Protein AF-Q1GG06-F1 (afdb_monomer_lite)

Secondary structure (DSSP, 8-state):
-PPPPS------------------HHHHHHHHHHHHHHHHHHHHHTS-HHHHHHHHHHHHHHTT-EEEEEEEEE--B-TTSPBPPPEEEEEEEEEES-HHHHHHHHHHHHHTTPBPPHHHHHHHHHHHHHHSBSPPPPTHHHHHHHHHHHHHHTTSBHHHHHIIIIIS--SBPPPHHHHHHHHHHHHHHHHHHHHHHHSPPPPPPP-EEPPPHHHHHHHHHHHHHH-TTS-HHHHHHHHHHHT-SS-EES---

pLDDT: mean 83.14, std 19.16, range [27.09, 98.31]

Sequence (253 aa):
MTFMPIGQTGQTLAEESLDAVGGKRGATAVATSRQNSSEIAEWLAKHTPADMDKAAVSRARSHGVNLEVKFEGRYPTGPNGEYLPSYEVAVGCRIHGTTAQREAAIEDLKKFQTPAPIPQIERWLAELSVLTAGRGTDGIAAELQLTAYSSRLAQYPADVVRHALLQHSWKWFPSWAELERLCEAKASPRRHMIAALSQPAPDPEPKRRPPTNEERARIQAMVDEMFPRQSRKDREAAVDIALRGDCMMGDPS

Structure (mmCIF, N/CA/C/O backbone):
data_AF-Q1GG06-F1
#
_entry.id   AF-Q1GG06-F1
#
loop_
_atom_site.group_PDB
_atom_site.id
_atom_site.type_symbol
_atom_site.label_atom_id
_atom_site.label_alt_id
_atom_site.label_comp_id
_atom_site.label_asym_id
_atom_site.label_entity_id
_atom_site.label_seq_id
_atom_site.pdbx_PDB_ins_code
_atom_site.Cartn_x
_atom_site.Cartn_y
_atom_site.Cartn_z
_atom_site.occupancy
_atom_site.B_iso_or_equiv
_atom_site.auth_seq_id
_atom_site.auth_comp_id
_atom_site.auth_asym_id
_atom_site.auth_atom_id
_atom_site.pdbx_PDB_model_num
ATOM 1 N N . MET A 1 1 ? 18.283 12.391 17.303 1.00 36.78 1 MET A N 1
ATOM 2 C CA . MET A 1 1 ? 17.822 12.375 15.898 1.00 36.78 1 MET A CA 1
ATOM 3 C C . MET A 1 1 ? 16.584 13.243 15.821 1.00 36.78 1 MET A C 1
ATOM 5 O O . MET A 1 1 ? 15.556 12.876 16.372 1.00 36.78 1 MET A O 1
ATOM 9 N N . THR A 1 2 ? 16.737 14.442 15.270 1.00 27.09 2 THR A N 1
ATOM 10 C CA . THR A 1 2 ? 15.746 15.521 15.327 1.00 27.09 2 THR A CA 1
ATOM 11 C C . THR A 1 2 ? 14.835 15.427 14.107 1.00 27.09 2 THR A C 1
ATOM 13 O O . THR A 1 2 ? 15.309 15.481 12.976 1.00 27.09 2 THR A O 1
ATOM 16 N N . PHE A 1 3 ? 13.541 15.230 14.345 1.00 30.72 3 PHE A N 1
ATOM 17 C CA . PHE A 1 3 ? 12.497 15.209 13.322 1.00 30.72 3 PHE A CA 1
ATOM 18 C C . PHE A 1 3 ? 12.331 16.631 12.762 1.00 30.72 3 PHE A C 1
ATOM 20 O O . PHE A 1 3 ? 12.035 17.547 13.528 1.00 30.72 3 PHE A O 1
ATOM 27 N N . MET A 1 4 ? 12.531 16.838 11.457 1.00 32.44 4 MET A N 1
ATOM 28 C CA . MET A 1 4 ? 12.153 18.101 10.816 1.00 32.44 4 MET A CA 1
ATOM 29 C C . MET A 1 4 ? 10.663 18.070 10.439 1.00 32.44 4 MET A C 1
ATOM 31 O O . MET A 1 4 ? 10.222 17.103 9.810 1.00 32.44 4 MET A O 1
ATOM 35 N N . PRO A 1 5 ? 9.875 19.095 10.805 1.00 36.06 5 PRO A N 1
ATOM 36 C CA . PRO A 1 5 ? 8.488 19.209 10.382 1.00 36.06 5 PRO A CA 1
ATOM 37 C C . PRO A 1 5 ? 8.412 19.607 8.903 1.00 36.06 5 PRO A C 1
ATOM 39 O O . PRO A 1 5 ? 9.014 20.586 8.467 1.00 36.06 5 PRO A O 1
ATOM 42 N N . ILE A 1 6 ? 7.637 18.848 8.129 1.00 42.47 6 ILE A N 1
ATOM 43 C CA . ILE A 1 6 ? 7.253 19.214 6.766 1.00 42.47 6 ILE A CA 1
ATOM 44 C C . ILE A 1 6 ? 6.203 20.326 6.875 1.00 42.47 6 ILE A C 1
ATOM 46 O O . ILE A 1 6 ? 5.070 20.061 7.271 1.00 42.47 6 ILE A O 1
ATOM 50 N N . GLY A 1 7 ? 6.591 21.555 6.521 1.00 39.06 7 GLY A N 1
ATOM 51 C CA . GLY A 1 7 ? 5.663 22.649 6.217 1.00 39.06 7 GLY A CA 1
ATOM 52 C C . GLY A 1 7 ? 5.521 23.735 7.284 1.00 39.06 7 GLY A C 1
ATOM 53 O O . GLY A 1 7 ? 4.447 23.897 7.850 1.00 39.06 7 GLY A O 1
ATOM 54 N N . GLN A 1 8 ? 6.563 24.542 7.492 1.00 35.97 8 GLN A N 1
ATOM 55 C CA . GLN A 1 8 ? 6.404 25.931 7.938 1.00 35.97 8 GLN A CA 1
ATOM 56 C C . GLN A 1 8 ? 7.467 26.814 7.277 1.00 35.97 8 GLN A C 1
ATOM 58 O O . GLN A 1 8 ? 8.544 27.042 7.817 1.00 35.97 8 GLN A O 1
ATOM 63 N N . THR A 1 9 ? 7.142 27.339 6.102 1.00 37.34 9 THR A N 1
ATOM 64 C CA . THR A 1 9 ? 7.800 28.519 5.534 1.00 37.34 9 THR A CA 1
ATOM 65 C C . THR A 1 9 ? 6.749 29.277 4.742 1.00 37.34 9 THR A C 1
ATOM 67 O O . THR A 1 9 ? 6.266 28.790 3.724 1.00 37.34 9 THR A O 1
ATOM 70 N N . GLY A 1 10 ? 6.359 30.450 5.246 1.00 32.56 10 GLY A N 1
ATOM 71 C CA . GLY A 1 10 ? 5.465 31.361 4.530 1.00 32.56 10 GLY A CA 1
ATOM 72 C C . GLY A 1 10 ? 4.419 32.080 5.381 1.00 32.56 10 GLY A C 1
ATOM 73 O O . GLY A 1 10 ? 3.269 32.157 4.971 1.00 32.56 10 GLY A O 1
ATOM 74 N N . GLN A 1 11 ? 4.784 32.627 6.541 1.00 36.38 11 GLN A N 1
ATOM 75 C CA . GLN A 1 11 ? 4.027 33.732 7.136 1.00 36.38 11 GLN A CA 1
ATOM 76 C C . GLN A 1 11 ? 4.988 34.865 7.466 1.00 36.38 11 GLN A C 1
ATOM 78 O O . GLN A 1 11 ? 5.620 34.851 8.516 1.00 36.38 11 GLN A O 1
ATOM 83 N N . THR A 1 12 ? 5.105 35.842 6.564 1.00 31.42 12 THR A N 1
ATOM 84 C CA . THR A 1 12 ? 5.071 37.269 6.921 1.00 31.42 12 THR A CA 1
ATOM 85 C C . THR A 1 12 ? 4.919 38.143 5.667 1.00 31.42 12 THR A C 1
ATOM 87 O O . THR A 1 12 ? 5.674 38.001 4.712 1.00 31.42 12 THR A O 1
ATOM 90 N N . LEU A 1 13 ? 3.958 39.071 5.764 1.00 32.34 13 LEU A N 1
ATOM 91 C CA . LEU A 1 13 ? 3.857 40.380 5.099 1.00 32.34 13 LEU A CA 1
ATOM 92 C C . LEU A 1 13 ? 3.361 40.447 3.643 1.00 32.34 13 LEU A C 1
ATOM 94 O O . LEU A 1 13 ? 4.139 40.410 2.697 1.00 32.34 13 LEU A O 1
ATOM 98 N N . ALA A 1 14 ? 2.058 40.707 3.502 1.00 31.20 14 ALA A N 1
ATOM 99 C CA . ALA A 1 14 ? 1.539 41.731 2.591 1.00 31.20 14 ALA A CA 1
ATOM 100 C C . ALA A 1 14 ? 0.128 42.137 3.053 1.00 31.20 14 ALA A C 1
ATOM 102 O O . ALA A 1 14 ? -0.861 41.480 2.726 1.00 31.20 14 ALA A O 1
ATOM 103 N N . GLU A 1 15 ? 0.059 43.191 3.868 1.00 33.75 15 GLU A N 1
ATOM 104 C CA . GLU A 1 15 ? -1.139 44.025 3.967 1.00 33.75 15 GLU A CA 1
ATOM 105 C C . GLU A 1 15 ? -1.353 44.767 2.638 1.00 33.75 15 GLU A C 1
ATOM 107 O O . GLU A 1 15 ? -0.399 45.193 1.991 1.00 33.75 15 GLU A O 1
ATOM 112 N N . GLU A 1 16 ? -2.632 44.874 2.277 1.00 33.97 16 GLU A N 1
ATOM 113 C CA . GLU A 1 16 ? -3.272 45.886 1.429 1.00 33.97 16 GLU A CA 1
ATOM 114 C C . GLU A 1 16 ? -2.664 46.237 0.058 1.00 33.97 16 GLU A C 1
ATOM 116 O O . GLU A 1 16 ? -1.758 47.052 -0.079 1.00 33.97 16 GLU A O 1
ATOM 121 N N . SER A 1 17 ? -3.330 45.757 -0.999 1.00 27.91 17 SER A N 1
ATOM 122 C CA . SER A 1 17 ? -3.788 46.635 -2.085 1.00 27.91 17 SER A CA 1
ATOM 123 C C . SER A 1 17 ? -4.885 45.938 -2.898 1.00 27.91 17 SER A C 1
ATOM 125 O O . SER A 1 17 ? -4.659 44.914 -3.550 1.00 27.91 17 SER A O 1
ATOM 127 N N . LEU A 1 18 ? -6.100 46.477 -2.801 1.00 41.62 18 LEU A N 1
ATOM 128 C CA . LEU A 1 18 ? -7.213 46.209 -3.704 1.00 41.62 18 LEU A CA 1
ATOM 129 C C . LEU A 1 18 ? -6.914 46.907 -5.037 1.00 41.62 18 LEU A C 1
ATOM 131 O O . LEU A 1 18 ? -6.784 48.124 -5.058 1.00 41.62 18 LEU A O 1
ATOM 135 N N . ASP A 1 19 ? -6.778 46.149 -6.126 1.00 31.59 19 ASP A N 1
ATOM 136 C CA . ASP A 1 19 ? -7.651 46.262 -7.304 1.00 31.59 19 ASP A CA 1
ATOM 137 C C . ASP A 1 19 ? -7.086 45.567 -8.556 1.00 31.59 19 ASP A C 1
ATOM 139 O O . ASP A 1 19 ? -5.908 45.636 -8.893 1.00 31.59 19 ASP A O 1
ATOM 143 N N . ALA A 1 20 ? -8.037 44.979 -9.286 1.00 33.38 20 ALA A N 1
ATOM 144 C CA . ALA A 1 20 ? -8.046 44.715 -10.722 1.00 33.38 20 ALA A CA 1
ATOM 145 C C . ALA A 1 20 ? -7.340 43.471 -11.320 1.00 33.38 20 ALA A C 1
ATOM 147 O O . ALA A 1 20 ? -6.170 43.162 -11.127 1.00 33.38 20 ALA A O 1
ATOM 148 N N . VAL A 1 21 ? -8.118 42.872 -12.232 1.00 32.72 21 VAL A N 1
ATOM 149 C CA . VAL A 1 21 ? -7.765 41.998 -13.364 1.00 32.72 21 VAL A CA 1
ATOM 150 C C . VAL A 1 21 ? -7.719 40.490 -13.089 1.00 32.72 21 VAL A C 1
ATOM 152 O O . VAL A 1 21 ? -6.735 39.891 -12.659 1.00 32.72 21 VAL A O 1
ATOM 155 N N . GLY A 1 22 ? -8.849 39.861 -13.426 1.00 42.91 22 GLY A N 1
ATOM 156 C CA . GLY A 1 22 ? -9.012 38.420 -13.528 1.00 42.91 22 GLY A CA 1
ATOM 157 C C . GLY A 1 22 ? -8.187 37.784 -14.651 1.00 42.91 22 GLY A C 1
ATOM 158 O O . GLY A 1 22 ? -7.805 38.420 -15.628 1.00 42.91 22 GLY A O 1
ATOM 159 N N . GLY A 1 23 ? -7.966 36.477 -14.499 1.00 43.19 23 GLY A N 1
ATOM 160 C CA . GLY A 1 23 ? -7.396 35.609 -15.528 1.00 43.19 23 GLY A CA 1
ATOM 161 C C . GLY A 1 23 ? -5.910 35.312 -15.343 1.00 43.19 23 GLY A C 1
ATOM 162 O O . GLY A 1 23 ? -5.096 35.887 -16.050 1.00 43.19 23 GLY A O 1
ATOM 163 N N . LYS A 1 24 ? -5.568 34.397 -14.411 1.00 43.03 24 LYS A N 1
ATOM 164 C CA . LYS A 1 24 ? -4.318 33.579 -14.398 1.00 43.03 24 LYS A CA 1
ATOM 165 C C . LYS A 1 24 ? -4.134 32.656 -13.172 1.00 43.03 24 LYS A C 1
ATOM 167 O O . LYS A 1 24 ? -3.054 32.114 -12.983 1.00 43.03 24 LYS A O 1
ATOM 172 N N . ARG A 1 25 ? -5.155 32.408 -12.338 1.00 41.16 25 ARG A N 1
ATOM 173 C CA . ARG A 1 25 ? -4.996 31.575 -11.119 1.00 41.16 25 ARG A CA 1
ATOM 174 C C . ARG A 1 25 ? -4.937 30.051 -11.354 1.00 41.16 25 ARG A C 1
ATOM 176 O O . ARG A 1 25 ? -4.557 29.326 -10.444 1.00 41.16 25 ARG A O 1
ATOM 183 N N . GLY A 1 26 ? -5.266 29.555 -12.551 1.00 38.53 26 GLY A N 1
ATOM 184 C CA .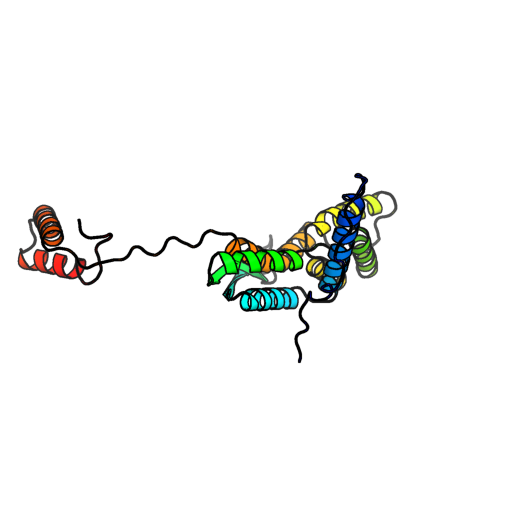 GLY A 1 26 ? -5.309 28.109 -12.828 1.00 38.53 26 GLY A CA 1
ATOM 185 C C . GLY A 1 26 ? -3.959 27.467 -13.173 1.00 38.53 26 GLY A C 1
ATOM 186 O O . GLY A 1 26 ? -3.665 26.365 -12.721 1.00 38.53 26 GLY A O 1
ATOM 187 N N . ALA A 1 27 ? -3.110 28.148 -13.947 1.00 46.12 27 ALA A N 1
ATOM 188 C CA . ALA A 1 27 ? -1.869 27.552 -14.454 1.00 46.12 27 ALA A CA 1
ATOM 189 C C . ALA A 1 27 ? -0.793 27.401 -13.365 1.00 46.12 27 ALA A C 1
ATOM 191 O O . ALA A 1 27 ? -0.105 26.383 -13.308 1.00 46.12 27 ALA A O 1
ATOM 192 N N . THR A 1 28 ? -0.682 28.383 -12.468 1.00 49.69 28 THR A N 1
ATOM 193 C CA . THR A 1 28 ? 0.326 28.399 -11.399 1.00 49.69 28 THR A CA 1
ATOM 194 C C . THR A 1 28 ? 0.047 27.328 -10.347 1.00 49.69 28 THR A C 1
ATOM 196 O O . THR A 1 28 ? 0.952 26.591 -9.979 1.00 49.69 28 THR A O 1
ATOM 199 N N . ALA A 1 29 ? -1.214 27.157 -9.935 1.00 46.97 29 ALA A N 1
ATOM 200 C CA . ALA A 1 29 ? -1.596 26.137 -8.955 1.00 46.97 29 ALA A CA 1
ATOM 201 C C . ALA A 1 29 ? -1.369 24.704 -9.475 1.00 46.97 29 ALA A C 1
ATOM 203 O O . ALA A 1 29 ? -0.882 23.845 -8.740 1.00 46.97 29 ALA A O 1
ATOM 204 N N . VAL A 1 30 ? -1.665 24.451 -10.756 1.00 52.22 30 VAL A N 1
ATOM 205 C CA . VAL A 1 30 ? -1.430 23.143 -11.395 1.00 52.22 30 VAL A CA 1
ATOM 206 C C . VAL A 1 30 ? 0.067 22.853 -11.537 1.00 52.22 30 VAL A C 1
ATOM 208 O O . VAL A 1 30 ? 0.494 21.724 -11.300 1.00 52.22 30 VAL A O 1
ATOM 211 N N . ALA A 1 31 ? 0.877 23.858 -11.881 1.00 45.16 31 ALA A N 1
ATOM 212 C CA . ALA A 1 31 ? 2.328 23.708 -11.965 1.00 45.16 31 ALA A CA 1
ATOM 213 C C . ALA A 1 31 ? 2.954 23.400 -10.593 1.00 45.16 31 ALA A C 1
ATOM 215 O O . ALA A 1 31 ? 3.704 22.432 -10.475 1.00 45.16 31 ALA A O 1
ATOM 216 N N . THR A 1 32 ? 2.576 24.141 -9.546 1.00 54.34 32 THR A N 1
ATOM 217 C CA . THR A 1 32 ? 3.056 23.913 -8.173 1.00 54.34 32 THR A CA 1
ATOM 218 C C . THR A 1 32 ? 2.608 22.554 -7.625 1.00 54.34 32 THR A C 1
ATOM 220 O O . THR A 1 32 ? 3.398 21.847 -7.009 1.00 54.34 32 THR A O 1
ATOM 223 N N . SER A 1 33 ? 1.372 22.123 -7.902 1.00 62.09 33 SER A N 1
ATOM 224 C CA . SER A 1 33 ? 0.882 20.796 -7.495 1.00 62.09 33 SER A CA 1
ATOM 225 C C . SER A 1 33 ? 1.663 19.652 -8.155 1.00 62.09 33 SER A C 1
ATOM 227 O O . SER A 1 33 ? 2.011 18.678 -7.484 1.00 62.09 33 SER A O 1
ATOM 229 N N . ARG A 1 34 ? 2.003 19.781 -9.446 1.00 60.69 34 ARG A N 1
ATOM 230 C CA . ARG A 1 34 ? 2.833 18.798 -10.163 1.00 60.69 34 ARG A CA 1
ATOM 231 C C . ARG A 1 34 ? 4.269 18.753 -9.643 1.00 60.69 34 ARG A C 1
ATOM 233 O O . ARG A 1 34 ? 4.805 17.660 -9.488 1.00 60.69 34 ARG A O 1
ATOM 240 N N . GLN A 1 35 ? 4.867 19.909 -9.351 1.00 64.44 35 GLN A N 1
ATOM 241 C CA . GLN A 1 35 ? 6.203 19.995 -8.751 1.00 64.44 35 GLN A CA 1
ATOM 242 C C . GLN A 1 35 ? 6.238 19.302 -7.386 1.00 64.44 35 GLN A C 1
ATOM 244 O O . GLN A 1 35 ? 7.038 18.391 -7.193 1.00 64.44 35 GLN A O 1
ATOM 249 N N . ASN A 1 36 ? 5.279 19.614 -6.510 1.00 80.25 36 ASN A N 1
ATOM 250 C CA . ASN A 1 36 ? 5.162 18.974 -5.198 1.00 80.25 36 ASN A CA 1
ATOM 251 C C . ASN A 1 36 ? 4.989 17.449 -5.313 1.00 80.25 36 ASN A C 1
ATOM 253 O O . ASN A 1 36 ? 5.603 16.694 -4.565 1.00 80.25 36 ASN A O 1
ATOM 257 N N . SER A 1 37 ? 4.180 16.971 -6.266 1.00 81.88 37 SER A N 1
ATOM 258 C CA . SER A 1 37 ? 4.001 15.531 -6.498 1.00 81.88 37 SER A CA 1
ATOM 259 C C . SER A 1 37 ? 5.286 14.848 -6.979 1.00 81.88 37 SER A C 1
ATOM 261 O O . SER A 1 37 ? 5.556 13.720 -6.571 1.00 81.88 37 SER A O 1
ATOM 263 N N . SER A 1 38 ? 6.073 15.507 -7.834 1.00 87.75 38 SER A N 1
ATOM 264 C CA . SER A 1 38 ? 7.351 14.971 -8.319 1.00 87.75 38 SER A CA 1
ATOM 265 C C . SER A 1 38 ? 8.386 14.891 -7.198 1.00 87.75 38 SE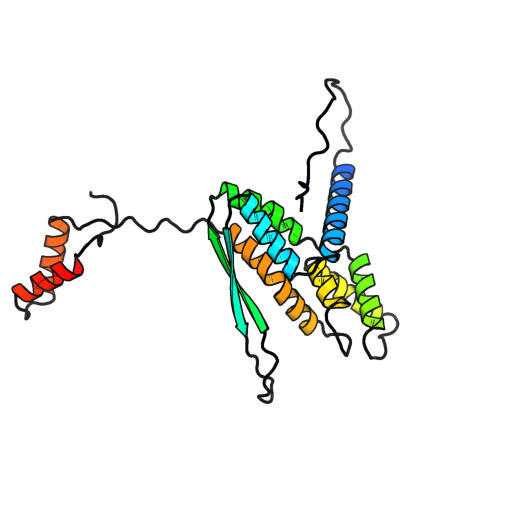R A C 1
ATOM 267 O O . SER A 1 38 ? 9.044 13.865 -7.050 1.00 87.75 38 SER A O 1
ATOM 269 N N . GLU A 1 39 ? 8.487 15.925 -6.361 1.00 91.31 39 GLU A N 1
ATOM 270 C CA . GLU A 1 39 ? 9.399 15.946 -5.210 1.00 91.31 39 GLU A CA 1
ATOM 271 C C . GLU A 1 39 ? 9.059 14.856 -4.186 1.00 91.31 39 GLU A C 1
ATOM 273 O O . GLU A 1 39 ? 9.948 14.151 -3.699 1.00 91.31 39 GLU A O 1
ATOM 278 N N . ILE A 1 40 ? 7.765 14.662 -3.896 1.00 91.44 40 ILE A N 1
ATOM 279 C CA . ILE A 1 40 ? 7.301 13.573 -3.027 1.00 91.44 40 ILE A CA 1
ATOM 280 C C . ILE A 1 40 ? 7.676 12.220 -3.636 1.00 91.44 40 ILE A C 1
ATOM 282 O O . ILE A 1 40 ? 8.216 11.368 -2.932 1.00 91.44 40 ILE A O 1
ATOM 286 N N . ALA A 1 41 ? 7.434 12.017 -4.933 1.00 92.00 41 ALA A N 1
ATOM 287 C CA . ALA A 1 41 ? 7.772 10.770 -5.612 1.00 92.00 41 ALA A CA 1
ATOM 288 C C . ALA A 1 41 ? 9.282 10.475 -5.586 1.00 92.00 41 ALA A C 1
ATOM 290 O O . ALA A 1 41 ? 9.690 9.343 -5.322 1.00 92.00 41 ALA A O 1
ATOM 291 N N . GLU A 1 42 ? 10.125 11.484 -5.808 1.00 92.50 42 GLU A N 1
ATOM 292 C CA . GLU A 1 42 ? 11.582 11.356 -5.713 1.00 92.50 42 GLU A CA 1
ATOM 293 C C . GLU A 1 42 ? 12.046 11.026 -4.293 1.00 92.50 42 GLU A C 1
ATOM 295 O O . GLU A 1 42 ?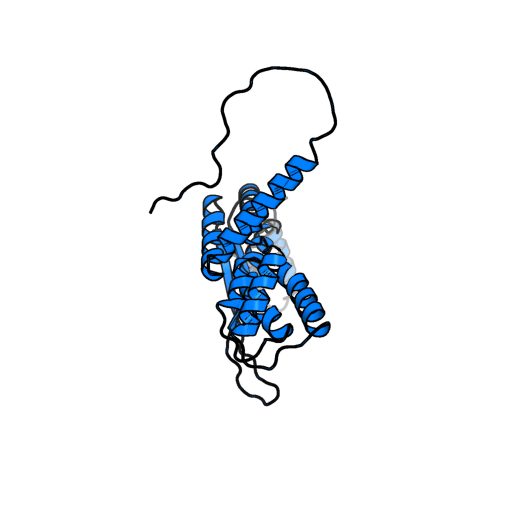 12.959 10.217 -4.106 1.00 92.50 42 GLU A O 1
ATOM 300 N N . TRP A 1 43 ? 11.428 11.639 -3.282 1.00 93.94 43 TRP A N 1
ATOM 301 C CA . TRP A 1 43 ? 11.713 11.330 -1.887 1.00 93.94 43 TRP A CA 1
ATOM 302 C C . TRP A 1 43 ? 11.302 9.897 -1.530 1.00 93.94 43 TRP A C 1
ATOM 304 O O . TRP A 1 43 ? 12.101 9.169 -0.937 1.00 93.94 43 TRP A O 1
ATOM 314 N N . LEU A 1 44 ? 10.110 9.461 -1.950 1.00 94.38 44 LEU A N 1
ATOM 315 C CA . LEU A 1 44 ? 9.630 8.091 -1.759 1.00 94.38 44 LEU A CA 1
ATOM 316 C C . LEU A 1 44 ? 10.588 7.088 -2.401 1.00 94.38 44 LEU A C 1
ATOM 318 O O . LEU A 1 44 ? 11.054 6.172 -1.731 1.00 94.38 44 LEU A O 1
ATOM 322 N N . ALA A 1 45 ? 10.970 7.309 -3.661 1.00 94.69 45 ALA A N 1
ATOM 323 C CA . ALA A 1 45 ? 11.848 6.412 -4.406 1.00 94.69 45 ALA A CA 1
ATOM 324 C C . ALA A 1 45 ? 13.181 6.124 -3.685 1.00 94.69 45 ALA A C 1
ATOM 326 O O . ALA A 1 45 ? 13.760 5.055 -3.863 1.00 94.69 45 ALA A O 1
ATOM 327 N N . LYS A 1 46 ? 13.686 7.031 -2.842 1.00 94.88 46 LYS A N 1
ATOM 328 C CA . LYS A 1 46 ? 14.936 6.826 -2.086 1.00 94.88 46 LYS A CA 1
ATOM 329 C C . LYS A 1 46 ? 14.817 5.795 -0.958 1.00 94.88 46 LYS A C 1
ATOM 331 O O . LYS A 1 46 ? 15.846 5.312 -0.494 1.00 94.88 46 LYS A O 1
ATOM 336 N N . HIS A 1 47 ? 13.605 5.438 -0.547 1.00 95.81 47 HIS A N 1
ATOM 337 C CA . HIS A 1 47 ? 13.345 4.569 0.596 1.00 95.81 47 HIS A CA 1
ATOM 338 C C . HIS A 1 47 ? 12.811 3.198 0.173 1.00 95.81 47 HIS A C 1
ATOM 340 O O . HIS A 1 47 ? 12.406 2.988 -0.971 1.00 95.81 47 HIS A O 1
ATOM 346 N N . THR A 1 48 ? 12.830 2.243 1.104 1.00 95.62 48 THR A N 1
ATOM 347 C CA . THR A 1 48 ? 12.188 0.942 0.893 1.00 95.62 48 THR A CA 1
ATOM 348 C C . THR A 1 48 ? 10.694 1.023 1.230 1.00 95.62 48 THR A C 1
ATOM 350 O O . THR A 1 48 ? 10.317 1.797 2.117 1.00 95.62 48 THR A O 1
ATOM 353 N N . PRO A 1 49 ? 9.832 0.190 0.613 1.00 96.38 49 PRO A N 1
ATOM 354 C CA . PRO A 1 49 ? 8.412 0.153 0.962 1.00 96.38 49 PRO A CA 1
ATOM 355 C C . PRO A 1 49 ? 8.156 -0.119 2.447 1.00 96.38 49 PRO A C 1
ATOM 357 O O . PRO A 1 49 ? 7.314 0.530 3.056 1.00 96.38 49 PRO A O 1
ATOM 360 N N . ALA A 1 50 ? 8.953 -0.997 3.064 1.00 94.12 50 ALA A N 1
ATOM 361 C CA . ALA A 1 50 ? 8.829 -1.311 4.486 1.00 94.12 50 ALA A CA 1
ATOM 362 C C . ALA A 1 50 ? 9.135 -0.105 5.393 1.00 94.12 50 ALA A C 1
ATOM 364 O O . ALA A 1 50 ? 8.501 0.067 6.436 1.00 94.12 50 ALA A O 1
ATOM 365 N N . ASP A 1 51 ? 10.093 0.744 5.013 1.00 95.38 51 ASP A N 1
ATOM 366 C CA . ASP A 1 51 ? 10.384 1.973 5.755 1.00 95.38 51 ASP A CA 1
ATOM 367 C C . ASP A 1 51 ? 9.269 3.006 5.580 1.00 95.38 51 ASP A C 1
ATOM 369 O O . ASP A 1 51 ? 8.917 3.698 6.536 1.00 95.38 51 ASP A O 1
ATOM 373 N N . MET A 1 52 ? 8.665 3.074 4.391 1.00 96.25 52 MET A N 1
ATOM 374 C CA . MET A 1 52 ? 7.518 3.948 4.127 1.00 96.25 52 MET A CA 1
ATOM 375 C C . MET A 1 52 ? 6.259 3.494 4.862 1.00 96.25 52 MET A C 1
ATOM 377 O O . MET A 1 52 ? 5.529 4.335 5.383 1.00 96.25 52 MET A O 1
ATOM 381 N N . ASP A 1 53 ? 6.045 2.189 5.015 1.00 95.62 53 ASP A N 1
ATOM 382 C CA . ASP A 1 53 ? 4.958 1.651 5.835 1.00 95.62 53 ASP A CA 1
ATOM 383 C C . ASP A 1 53 ? 5.140 2.035 7.316 1.00 95.62 53 ASP A C 1
ATOM 385 O O . ASP A 1 53 ? 4.200 2.496 7.968 1.00 95.62 53 ASP A O 1
ATOM 389 N N . LYS A 1 54 ? 6.367 1.940 7.851 1.00 95.25 54 LYS A N 1
ATOM 390 C CA . LYS A 1 54 ? 6.688 2.411 9.214 1.00 95.25 54 LYS A CA 1
ATOM 391 C C . LYS A 1 54 ? 6.511 3.923 9.354 1.00 95.25 54 LYS A C 1
ATOM 393 O O . LYS A 1 54 ? 5.992 4.389 10.372 1.00 95.25 54 LYS A O 1
ATOM 398 N N . ALA A 1 55 ? 6.928 4.690 8.348 1.00 95.00 55 ALA A N 1
ATOM 399 C CA . ALA A 1 55 ? 6.760 6.138 8.321 1.00 95.00 55 ALA A CA 1
ATOM 400 C C . ALA A 1 55 ? 5.275 6.530 8.310 1.00 95.00 55 ALA A C 1
ATOM 402 O O . ALA A 1 55 ? 4.889 7.433 9.051 1.00 95.00 55 ALA A O 1
ATOM 403 N N . ALA A 1 56 ? 4.435 5.810 7.562 1.00 95.62 56 ALA A N 1
ATOM 404 C CA . ALA A 1 56 ? 2.989 6.003 7.546 1.00 95.62 56 ALA A CA 1
ATOM 405 C C . ALA A 1 56 ? 2.362 5.748 8.928 1.00 95.62 56 ALA A C 1
ATOM 407 O O . ALA A 1 56 ? 1.613 6.590 9.424 1.00 95.62 56 ALA A O 1
ATOM 408 N N . VAL A 1 57 ? 2.727 4.652 9.607 1.00 95.94 57 VAL A N 1
ATOM 409 C CA . VAL A 1 57 ? 2.266 4.375 10.984 1.00 95.94 57 VAL A CA 1
ATOM 410 C C . VAL A 1 57 ? 2.716 5.472 11.952 1.00 95.94 57 VAL A C 1
ATOM 412 O O . VAL A 1 57 ? 1.921 5.959 12.754 1.00 95.94 57 VAL A O 1
ATOM 415 N N . SER A 1 58 ? 3.979 5.898 11.869 1.00 95.88 58 SER A N 1
ATOM 416 C CA . SER A 1 58 ? 4.512 6.988 12.696 1.00 95.88 58 SER A CA 1
ATOM 417 C C . SER A 1 58 ? 3.765 8.303 12.453 1.00 95.88 58 SER A C 1
ATOM 419 O O . SER A 1 58 ? 3.396 9.008 13.396 1.00 95.88 58 SER A O 1
ATOM 421 N N . ARG A 1 59 ? 3.458 8.612 11.188 1.00 94.19 59 ARG A N 1
ATOM 422 C CA . ARG A 1 59 ? 2.721 9.819 10.821 1.00 94.19 59 ARG A CA 1
ATOM 423 C C . ARG A 1 59 ? 1.287 9.790 11.339 1.00 94.19 59 ARG A C 1
ATOM 425 O O . ARG A 1 59 ? 0.844 10.783 11.911 1.00 94.19 59 ARG A O 1
ATOM 432 N N . ALA A 1 60 ? 0.593 8.660 11.229 1.00 94.56 60 ALA A N 1
ATOM 433 C CA . ALA A 1 60 ? -0.735 8.495 11.815 1.00 94.56 60 ALA A CA 1
ATOM 434 C C . ALA A 1 60 ? -0.716 8.693 13.341 1.00 94.56 60 ALA A C 1
ATOM 436 O O . ALA A 1 60 ? -1.557 9.413 13.878 1.00 94.56 60 ALA A O 1
ATOM 437 N N . ARG A 1 61 ? 0.306 8.162 14.032 1.00 95.44 61 ARG A N 1
ATOM 438 C CA . ARG A 1 61 ? 0.485 8.368 15.480 1.00 95.44 61 ARG A CA 1
ATOM 439 C C . ARG A 1 61 ? 0.668 9.833 15.853 1.00 95.44 61 ARG A C 1
ATOM 441 O O . ARG A 1 61 ? 0.149 10.249 16.883 1.00 95.44 61 ARG A O 1
ATOM 448 N N . SER A 1 62 ? 1.344 10.626 15.020 1.00 95.19 62 SER A N 1
ATOM 449 C CA . SER A 1 62 ? 1.483 12.072 15.257 1.00 95.19 62 SER A CA 1
ATOM 450 C C . SER A 1 62 ? 0.152 12.834 15.193 1.00 95.19 62 SER A C 1
ATOM 452 O O . SER A 1 62 ? 0.017 13.869 15.836 1.00 95.19 62 SER A O 1
ATOM 454 N N . HIS A 1 63 ? -0.848 12.279 14.501 1.00 93.06 63 HIS A N 1
ATOM 455 C CA . HIS A 1 63 ? -2.232 12.771 14.490 1.00 93.06 63 HIS A CA 1
ATOM 456 C C . HIS A 1 63 ? -3.097 12.169 15.607 1.00 93.06 63 HIS A C 1
ATOM 458 O O . HIS A 1 63 ? -4.296 12.417 15.660 1.00 93.06 63 HIS A O 1
ATOM 464 N N . GLY A 1 64 ? -2.519 11.370 16.508 1.00 92.81 64 GLY A N 1
ATOM 465 C CA . GLY A 1 64 ? -3.250 10.685 17.576 1.00 92.81 64 GLY A CA 1
ATOM 466 C C . GLY A 1 64 ? -3.958 9.401 17.135 1.00 92.81 64 GLY A C 1
ATOM 467 O O . GLY A 1 64 ? -4.775 8.882 17.890 1.00 92.81 64 GLY A O 1
ATOM 468 N N . VAL A 1 65 ? -3.650 8.871 15.944 1.00 93.56 65 VAL A N 1
ATOM 469 C CA . VAL A 1 65 ? -4.236 7.623 15.436 1.00 93.56 65 VAL A CA 1
ATOM 470 C C . VAL A 1 65 ? -3.250 6.466 15.564 1.00 93.56 65 VAL A C 1
ATOM 472 O O . VAL A 1 65 ? -2.135 6.524 15.046 1.00 93.56 65 VAL A O 1
ATOM 475 N N . ASN A 1 66 ? -3.661 5.375 16.207 1.00 93.56 66 ASN A N 1
ATOM 476 C CA . ASN A 1 66 ? -2.881 4.139 16.211 1.00 93.56 66 ASN A CA 1
ATOM 477 C C . ASN A 1 66 ? -3.345 3.215 15.080 1.00 93.56 66 ASN A C 1
ATOM 479 O O . ASN A 1 66 ? -4.540 2.948 14.958 1.00 93.56 66 ASN A O 1
ATOM 483 N N . LEU A 1 67 ? -2.393 2.727 14.283 1.00 94.19 67 LEU A N 1
ATOM 484 C CA . LEU A 1 67 ? -2.613 1.807 13.169 1.00 94.19 67 LEU A CA 1
ATOM 485 C C . LEU A 1 67 ? -1.856 0.504 13.429 1.00 94.19 67 LEU A C 1
ATOM 487 O O . LEU A 1 67 ? -0.653 0.528 13.694 1.00 94.19 67 LEU A O 1
ATOM 491 N N . GLU A 1 68 ? -2.541 -0.627 13.301 1.00 93.62 68 GLU A N 1
ATOM 492 C CA . GLU A 1 68 ? -1.943 -1.962 13.381 1.00 93.62 68 GLU A CA 1
ATOM 493 C C . GLU A 1 68 ? -2.346 -2.762 12.138 1.00 93.62 68 GLU A C 1
ATOM 495 O O . GLU A 1 68 ? -3.508 -3.141 11.978 1.00 93.62 68 GLU A O 1
ATOM 500 N N . VAL A 1 69 ? -1.403 -2.985 11.218 1.00 93.38 69 VAL A N 1
ATOM 501 C CA . VAL A 1 69 ? -1.647 -3.778 10.003 1.00 93.38 69 VAL A CA 1
ATOM 502 C C . VAL A 1 69 ? -1.606 -5.261 10.348 1.00 93.38 69 VAL A C 1
ATOM 504 O O . VAL A 1 69 ? -0.678 -5.732 11.001 1.00 93.38 69 VAL A O 1
ATOM 507 N N . LYS A 1 70 ? -2.614 -5.999 9.886 1.00 92.88 70 LYS A N 1
ATOM 508 C CA . LYS A 1 70 ? -2.692 -7.454 10.002 1.00 92.88 70 LYS A CA 1
ATOM 509 C C . LYS A 1 70 ? -2.133 -8.100 8.745 1.00 92.88 70 LYS A C 1
ATOM 511 O O . LYS A 1 70 ? -2.563 -7.755 7.644 1.00 92.88 70 LYS A O 1
ATOM 516 N N . PHE A 1 71 ? -1.242 -9.066 8.936 1.00 91.50 71 PHE A N 1
ATOM 517 C CA . PHE A 1 71 ? -0.647 -9.860 7.869 1.00 91.50 71 PHE A CA 1
ATOM 518 C C . PHE A 1 71 ? -1.075 -11.324 7.977 1.00 91.50 71 PHE A C 1
ATOM 520 O O . PHE A 1 71 ? -1.231 -11.852 9.077 1.00 91.50 71 PHE A O 1
ATOM 527 N N . GLU A 1 72 ? -1.249 -11.974 6.830 1.00 90.44 72 GLU A N 1
ATOM 528 C CA . GLU A 1 72 ? -1.454 -13.417 6.712 1.00 90.44 72 GLU A CA 1
ATOM 529 C C . GLU A 1 72 ? -0.375 -14.030 5.818 1.00 90.44 72 GLU A C 1
ATOM 531 O O . GLU A 1 72 ? -0.103 -13.534 4.722 1.00 90.44 72 GLU A O 1
ATOM 536 N N . GLY A 1 73 ? 0.207 -15.142 6.269 1.00 87.75 73 GLY A N 1
ATOM 537 C CA . GLY A 1 73 ? 1.118 -15.947 5.463 1.00 87.75 73 GLY A CA 1
ATOM 538 C C . GLY A 1 73 ? 0.368 -16.734 4.387 1.00 87.75 73 GLY A C 1
ATOM 539 O O . GLY A 1 73 ? -0.645 -17.383 4.650 1.00 87.75 73 GLY A O 1
ATOM 540 N N . ARG A 1 74 ? 0.880 -16.700 3.161 1.00 84.44 74 ARG A N 1
ATOM 541 C CA . ARG A 1 74 ? 0.414 -17.476 2.012 1.00 84.44 74 ARG A CA 1
ATOM 542 C C . ARG A 1 74 ? 1.460 -18.528 1.670 1.00 84.44 74 ARG A C 1
ATOM 544 O O . ARG A 1 74 ? 2.641 -18.209 1.551 1.00 84.44 74 ARG A O 1
ATOM 551 N N . TYR A 1 75 ? 1.002 -19.760 1.461 1.00 87.88 75 TYR A N 1
ATOM 552 C CA . TYR A 1 75 ? 1.830 -20.930 1.147 1.00 87.88 75 TYR A CA 1
ATOM 553 C C . TYR A 1 75 ? 1.382 -21.532 -0.192 1.00 87.88 75 TYR A C 1
ATOM 555 O O . TYR A 1 75 ? 0.674 -22.538 -0.214 1.00 87.88 75 TYR A O 1
ATOM 563 N N . PRO A 1 76 ? 1.682 -20.857 -1.315 1.00 83.44 76 PRO A N 1
ATOM 564 C CA . PRO A 1 76 ? 1.228 -21.298 -2.627 1.00 83.44 76 PRO A CA 1
ATOM 565 C C . PRO A 1 76 ? 1.884 -22.620 -3.050 1.00 83.44 76 PRO A C 1
ATOM 567 O O . PRO A 1 76 ? 3.052 -22.875 -2.757 1.00 83.44 76 PRO A O 1
ATOM 570 N N . THR A 1 77 ? 1.142 -23.424 -3.808 1.00 87.69 77 THR A N 1
ATOM 571 C CA . THR A 1 77 ? 1.643 -24.625 -4.489 1.00 87.69 77 THR A CA 1
ATOM 572 C C . THR A 1 77 ? 1.578 -24.428 -5.999 1.00 87.69 77 THR A C 1
ATOM 574 O O . THR A 1 77 ? 0.610 -23.858 -6.507 1.00 87.69 77 THR A O 1
ATOM 577 N N . GLY A 1 78 ? 2.603 -24.876 -6.719 1.00 82.00 78 GLY A N 1
ATOM 578 C CA . GLY A 1 78 ? 2.645 -24.813 -8.176 1.00 82.00 78 GLY A CA 1
ATOM 579 C C . GLY A 1 78 ? 1.733 -25.849 -8.845 1.00 82.00 78 GLY A C 1
ATOM 580 O O . GLY A 1 78 ? 1.188 -26.729 -8.171 1.00 82.00 78 GLY A O 1
ATOM 581 N N . PRO A 1 79 ? 1.581 -25.780 -10.179 1.00 80.94 79 PRO A N 1
ATOM 582 C CA . PRO A 1 79 ? 0.712 -26.675 -10.950 1.00 80.94 79 PRO A CA 1
ATOM 583 C C . PRO A 1 79 ? 1.053 -28.162 -10.783 1.00 80.94 79 PRO A C 1
ATOM 585 O O . PRO A 1 79 ? 0.178 -29.011 -10.915 1.00 80.94 79 PRO A O 1
ATOM 588 N N . ASN A 1 80 ? 2.311 -28.469 -10.452 1.00 86.50 80 ASN A N 1
ATOM 589 C CA . ASN A 1 80 ? 2.806 -29.832 -10.251 1.00 86.50 80 ASN A CA 1
ATOM 590 C C . ASN A 1 80 ? 2.863 -30.247 -8.768 1.00 86.50 80 ASN A C 1
ATOM 592 O O . ASN A 1 80 ? 3.508 -31.237 -8.431 1.00 86.50 80 ASN A O 1
ATOM 596 N N . GLY A 1 81 ? 2.248 -29.476 -7.862 1.00 85.19 81 GLY A N 1
ATOM 597 C CA . GLY A 1 81 ? 2.298 -29.723 -6.416 1.00 85.19 81 GLY A CA 1
ATOM 598 C C . GLY A 1 81 ? 3.598 -29.281 -5.736 1.00 85.19 81 GLY A C 1
ATOM 599 O O . GLY A 1 81 ? 3.801 -29.574 -4.560 1.00 85.19 81 GLY A O 1
ATOM 600 N N . GLU A 1 82 ? 4.480 -28.569 -6.442 1.00 87.62 82 GLU A N 1
ATOM 601 C CA . GLU A 1 82 ? 5.707 -28.020 -5.859 1.00 87.62 82 GLU A CA 1
ATOM 602 C C . GLU A 1 82 ? 5.408 -26.898 -4.847 1.00 87.62 82 GLU A C 1
ATOM 604 O O . GLU A 1 82 ? 4.518 -26.072 -5.061 1.00 87.62 82 GLU A O 1
ATOM 609 N N . TYR A 1 83 ? 6.153 -26.843 -3.739 1.00 81.81 83 TYR A N 1
ATOM 610 C CA . TYR A 1 83 ? 6.041 -25.739 -2.782 1.00 81.81 83 TYR A CA 1
ATOM 611 C C . TYR A 1 83 ? 6.694 -24.485 -3.357 1.00 81.81 83 TYR A C 1
ATOM 613 O O . TYR A 1 83 ? 7.899 -24.456 -3.609 1.00 81.81 83 TYR A O 1
ATOM 621 N N . LEU A 1 84 ? 5.896 -23.437 -3.548 1.00 80.94 84 LEU A N 1
ATOM 622 C CA . LEU A 1 84 ? 6.389 -22.125 -3.946 1.00 80.94 84 LEU A CA 1
ATOM 623 C C . LEU A 1 84 ? 6.756 -21.307 -2.692 1.00 80.94 84 LEU A C 1
ATOM 625 O O . LEU A 1 84 ? 6.239 -21.580 -1.605 1.00 80.94 84 LEU A O 1
ATOM 629 N N . PRO A 1 85 ? 7.635 -20.292 -2.810 1.00 77.69 85 PRO A N 1
ATOM 630 C CA . PRO A 1 85 ? 8.037 -19.474 -1.671 1.00 77.69 85 PRO A CA 1
ATOM 631 C C . PRO A 1 85 ? 6.837 -18.876 -0.930 1.00 77.69 85 PRO A C 1
ATOM 633 O O . PRO A 1 85 ? 5.952 -18.262 -1.541 1.00 77.69 85 PRO A O 1
ATOM 636 N N . SER A 1 86 ? 6.820 -19.045 0.394 1.00 82.88 86 SER A N 1
ATOM 637 C CA . SER A 1 86 ? 5.815 -18.422 1.250 1.00 82.88 86 SER A CA 1
ATOM 638 C C . SER A 1 86 ? 5.984 -16.907 1.258 1.00 82.88 86 SER A C 1
ATOM 640 O O . SER A 1 86 ? 7.107 -16.401 1.235 1.00 82.88 86 SER A O 1
ATOM 642 N N . TYR A 1 87 ? 4.877 -16.179 1.334 1.00 81.69 87 TYR A N 1
ATOM 643 C CA . TYR A 1 87 ? 4.886 -14.720 1.371 1.00 81.69 87 TYR A CA 1
ATOM 644 C C . TYR A 1 87 ? 3.781 -14.198 2.280 1.00 81.69 87 TYR A C 1
ATOM 646 O O . TYR A 1 87 ? 2.736 -14.826 2.415 1.00 81.69 87 TYR A O 1
ATOM 654 N N . GLU A 1 88 ? 4.000 -13.047 2.899 1.00 85.38 88 GLU A N 1
ATOM 655 C CA . GLU A 1 88 ? 2.976 -12.384 3.703 1.00 85.38 88 GLU A CA 1
ATOM 656 C C . GLU A 1 88 ? 2.184 -11.397 2.849 1.00 85.38 88 GLU A C 1
ATOM 658 O O . GLU A 1 88 ? 2.736 -10.714 1.981 1.00 85.38 88 GLU A O 1
ATOM 663 N N . VAL A 1 89 ? 0.883 -11.310 3.111 1.00 87.06 89 VAL A N 1
ATOM 664 C CA . VAL A 1 89 ? 0.002 -10.291 2.536 1.00 87.06 89 VAL A CA 1
ATOM 665 C C . VAL A 1 89 ? -0.703 -9.540 3.649 1.00 87.06 89 VAL A C 1
ATOM 667 O O . VAL A 1 89 ? -1.154 -10.149 4.619 1.00 87.06 89 VAL A O 1
ATOM 670 N N . ALA A 1 90 ? -0.811 -8.220 3.517 1.00 91.00 90 ALA A N 1
ATOM 671 C CA . ALA A 1 90 ? -1.689 -7.459 4.390 1.00 91.00 90 ALA A CA 1
ATOM 672 C C . ALA A 1 90 ? -3.146 -7.843 4.089 1.00 91.00 90 ALA A C 1
ATOM 674 O O . ALA A 1 90 ? -3.522 -7.993 2.928 1.00 91.00 90 ALA A O 1
ATOM 675 N N . VAL A 1 91 ? -3.952 -8.023 5.136 1.00 91.56 91 VAL A N 1
ATOM 676 C CA . VAL A 1 91 ? -5.375 -8.402 5.022 1.00 91.56 91 VAL A CA 1
ATOM 677 C C . VAL A 1 91 ? -6.316 -7.411 5.697 1.00 91.56 91 VAL A C 1
ATOM 679 O O . VAL A 1 91 ? -7.527 -7.448 5.498 1.00 91.56 91 VAL A O 1
ATOM 682 N N . GLY A 1 92 ? -5.776 -6.502 6.504 1.00 89.81 92 GLY A N 1
ATOM 683 C CA . GLY A 1 92 ? -6.564 -5.486 7.181 1.00 89.81 92 GLY A CA 1
ATOM 684 C C . GLY A 1 92 ? -5.712 -4.575 8.046 1.00 89.81 92 GLY A C 1
ATOM 685 O O . GLY A 1 92 ? -4.506 -4.767 8.189 1.00 89.81 92 GLY A O 1
ATOM 686 N N . CYS A 1 93 ? -6.353 -3.583 8.653 1.00 93.00 93 CYS A N 1
ATOM 687 C CA . CYS A 1 93 ? -5.717 -2.690 9.607 1.00 93.00 93 CYS A CA 1
ATOM 688 C C . CYS A 1 93 ? -6.696 -2.376 10.742 1.00 93.00 93 CYS A C 1
ATOM 690 O O . CYS A 1 93 ? -7.848 -2.028 10.490 1.00 93.00 93 CYS A O 1
ATOM 692 N N . ARG A 1 94 ? -6.256 -2.543 11.993 1.00 90.69 94 ARG A N 1
ATOM 693 C CA . ARG A 1 94 ? -6.978 -2.045 13.167 1.00 90.69 94 ARG A CA 1
ATOM 694 C C . ARG A 1 94 ? -6.608 -0.595 13.401 1.00 90.69 94 ARG A C 1
ATOM 696 O O . ARG A 1 94 ? -5.447 -0.214 13.248 1.00 90.69 94 ARG A O 1
ATOM 703 N N . ILE A 1 95 ? -7.602 0.179 13.812 1.00 91.44 95 ILE A N 1
ATOM 704 C CA . ILE A 1 95 ? -7.473 1.615 13.996 1.00 91.44 95 ILE A CA 1
ATOM 705 C C . ILE A 1 95 ? -8.045 2.044 15.344 1.00 91.44 95 ILE A C 1
ATOM 707 O O . ILE A 1 95 ? -9.063 1.523 15.796 1.00 91.44 95 ILE A O 1
ATOM 711 N N . HIS A 1 96 ? -7.401 3.026 15.965 1.00 88.12 96 HIS A N 1
ATOM 712 C CA . HIS A 1 96 ? -7.909 3.707 17.152 1.00 88.12 96 HIS A CA 1
ATOM 713 C C . HIS A 1 96 ? -7.649 5.206 17.013 1.00 88.12 96 HIS A C 1
ATOM 715 O O . HIS A 1 96 ? -6.509 5.600 16.783 1.00 88.12 96 HIS A O 1
ATOM 721 N N . GLY A 1 97 ? -8.691 6.025 17.143 1.00 86.06 97 GLY A N 1
ATOM 722 C CA . GLY A 1 97 ? -8.619 7.484 17.018 1.00 86.06 97 GLY A CA 1
ATOM 723 C C . GLY A 1 97 ? -9.988 8.089 16.702 1.00 86.06 97 GLY A C 1
ATOM 724 O O . GLY A 1 97 ? -10.903 7.376 16.284 1.00 86.06 97 GLY A O 1
ATOM 725 N N . THR A 1 98 ? -10.141 9.397 16.907 1.00 87.56 98 THR A N 1
ATOM 726 C CA . THR A 1 98 ? -11.384 10.115 16.577 1.00 87.56 98 THR A CA 1
ATOM 727 C C . THR A 1 98 ? -11.505 10.360 15.072 1.00 87.56 98 THR A C 1
ATOM 729 O O . THR A 1 98 ? -10.514 10.323 14.344 1.00 87.56 98 THR A O 1
ATOM 732 N N . THR A 1 99 ? -12.712 10.649 14.578 1.00 87.69 99 THR A N 1
ATOM 733 C CA . THR A 1 99 ? -12.947 10.927 13.149 1.00 87.69 99 THR A CA 1
ATOM 734 C C . THR A 1 99 ? -12.066 12.063 12.617 1.00 87.69 99 THR A C 1
ATOM 736 O O . THR A 1 99 ? -11.393 11.881 11.608 1.00 87.69 99 THR A O 1
ATOM 739 N N . ALA A 1 100 ? -11.965 13.182 13.343 1.00 87.44 100 ALA A N 1
ATOM 740 C CA . ALA A 1 100 ? -11.140 14.323 12.932 1.00 87.44 100 ALA A CA 1
ATOM 741 C C . ALA A 1 100 ? -9.640 13.974 12.831 1.00 87.44 100 ALA A C 1
ATOM 743 O O . ALA A 1 100 ? -8.954 14.391 11.899 1.00 87.44 100 ALA A O 1
ATOM 744 N N . GLN A 1 101 ? -9.126 13.163 13.762 1.00 90.38 101 GLN A N 1
ATOM 745 C CA . GLN A 1 101 ? -7.737 12.687 13.733 1.00 90.38 101 GLN A CA 1
ATOM 746 C C . GLN A 1 101 ? -7.479 11.761 12.538 1.00 90.38 101 GLN A C 1
ATOM 748 O O . GLN A 1 101 ? -6.421 11.813 11.909 1.00 90.38 101 GLN A O 1
ATOM 753 N N . ARG A 1 102 ? -8.462 10.918 12.204 1.00 91.81 102 ARG A N 1
ATOM 754 C CA . ARG A 1 102 ? -8.388 9.993 11.068 1.00 91.81 102 ARG A CA 1
ATOM 755 C C . ARG A 1 102 ? -8.372 10.730 9.735 1.00 91.81 102 ARG A C 1
ATOM 757 O O . ARG A 1 102 ? -7.572 10.370 8.879 1.00 91.81 102 ARG A O 1
ATOM 764 N N . GLU A 1 103 ? -9.188 11.768 9.576 1.00 91.19 103 GLU A N 1
ATOM 765 C CA . GLU A 1 103 ? -9.206 12.607 8.370 1.00 91.19 103 GLU A CA 1
ATOM 766 C C . GLU A 1 103 ? -7.852 13.287 8.131 1.00 91.19 103 GLU A C 1
ATOM 768 O O . GLU A 1 103 ? -7.296 13.184 7.036 1.00 91.19 103 GLU A O 1
ATOM 773 N N . ALA A 1 104 ? -7.264 13.888 9.170 1.00 90.25 104 ALA A N 1
ATOM 774 C CA . ALA A 1 104 ? -5.933 14.490 9.081 1.00 90.25 104 ALA A CA 1
ATOM 775 C C . ALA A 1 104 ? -4.845 13.456 8.727 1.00 90.25 104 ALA A C 1
ATOM 777 O O . ALA A 1 104 ? -3.967 13.722 7.901 1.00 90.25 104 ALA A O 1
ATOM 778 N N . ALA A 1 105 ? -4.928 12.249 9.298 1.00 94.06 105 ALA A N 1
ATOM 779 C CA . ALA A 1 105 ? -4.011 11.160 8.978 1.00 94.06 105 ALA A CA 1
ATOM 780 C C . ALA A 1 105 ? -4.154 10.674 7.523 1.00 94.06 105 ALA A C 1
ATOM 782 O O . ALA A 1 105 ? -3.139 10.405 6.882 1.00 94.06 105 ALA A O 1
ATOM 783 N N . ILE A 1 106 ? -5.375 10.588 6.977 1.00 93.88 106 ILE A N 1
ATOM 784 C CA . ILE A 1 106 ? -5.619 10.155 5.588 1.00 93.88 106 ILE A CA 1
ATOM 785 C C . ILE A 1 106 ? -4.900 11.058 4.590 1.00 93.88 106 ILE A C 1
ATOM 787 O O . ILE A 1 106 ? -4.254 10.549 3.675 1.00 93.88 106 ILE A O 1
ATOM 791 N N . GLU A 1 107 ? -5.001 12.377 4.752 1.00 92.12 107 GLU A N 1
ATOM 792 C CA . GLU A 1 107 ? -4.404 13.325 3.805 1.00 92.12 107 GLU A CA 1
ATOM 793 C C . GLU A 1 107 ? -2.879 13.201 3.745 1.00 92.12 107 GLU A C 1
ATOM 795 O O . GLU A 1 107 ? -2.281 13.285 2.670 1.00 92.12 107 GLU A O 1
ATOM 800 N N . ASP A 1 108 ? -2.236 12.907 4.873 1.00 92.69 108 ASP A N 1
ATOM 801 C CA . ASP A 1 108 ? -0.806 12.616 4.884 1.00 92.69 108 ASP A CA 1
ATOM 802 C C . ASP A 1 108 ? -0.484 11.219 4.344 1.00 92.69 108 ASP A C 1
ATOM 804 O O . ASP A 1 108 ? 0.480 11.065 3.595 1.00 92.69 108 ASP A O 1
ATOM 808 N N . LEU A 1 109 ? -1.293 10.203 4.659 1.00 95.00 109 LEU A N 1
ATOM 809 C CA . LEU A 1 109 ? -1.077 8.841 4.164 1.00 95.00 109 LEU A CA 1
ATOM 810 C C . LEU A 1 109 ? -1.235 8.735 2.642 1.00 95.00 109 LEU A C 1
ATOM 812 O O . LEU A 1 109 ? -0.499 7.981 2.004 1.00 95.00 109 LEU A O 1
ATOM 816 N N . LYS A 1 110 ? -2.116 9.538 2.037 1.00 95.44 110 LYS A N 1
ATOM 817 C CA . LYS A 1 110 ? -2.241 9.651 0.576 1.00 95.44 110 LYS A CA 1
ATOM 818 C C . LYS A 1 110 ? -0.943 10.116 -0.085 1.00 95.44 110 LYS A C 1
ATOM 820 O O . LYS A 1 110 ? -0.629 9.638 -1.171 1.00 95.44 110 LYS A O 1
ATOM 825 N N . LYS A 1 111 ? -0.143 10.971 0.566 1.00 94.81 111 LYS A N 1
ATOM 826 C CA . LYS A 1 111 ? 1.156 11.417 0.024 1.00 94.81 111 LYS A CA 1
ATOM 827 C C . LYS A 1 111 ? 2.136 10.257 -0.108 1.00 94.81 111 LYS A C 1
ATOM 829 O O . LYS A 1 111 ? 2.869 10.201 -1.090 1.00 94.81 111 LYS A O 1
ATOM 834 N N . PHE A 1 112 ? 2.097 9.289 0.808 1.00 95.25 112 PHE A N 1
ATOM 835 C CA . PHE A 1 112 ? 2.896 8.071 0.680 1.00 95.25 112 PHE A CA 1
ATOM 836 C C . PHE A 1 112 ? 2.446 7.185 -0.485 1.00 95.25 112 PHE A C 1
ATOM 838 O O . PHE A 1 112 ? 3.199 6.307 -0.868 1.00 95.25 112 PHE A O 1
ATOM 845 N N . GLN A 1 113 ? 1.271 7.399 -1.082 1.00 96.19 113 GLN A N 1
ATOM 846 C CA . GLN A 1 113 ? 0.813 6.643 -2.253 1.00 96.19 113 GLN A CA 1
ATOM 847 C C . GLN A 1 113 ? 1.167 7.314 -3.589 1.00 96.19 113 GLN A C 1
ATOM 849 O O . GLN A 1 113 ? 0.702 6.869 -4.636 1.00 96.19 113 GLN A O 1
ATOM 854 N N . THR A 1 114 ? 1.969 8.382 -3.570 1.00 96.81 114 THR A N 1
ATOM 855 C CA . THR A 1 114 ? 2.271 9.173 -4.769 1.00 96.81 114 THR A CA 1
ATOM 856 C C . THR A 1 114 ? 3.095 8.355 -5.774 1.00 96.81 114 THR A C 1
ATOM 858 O O . THR A 1 114 ? 4.169 7.854 -5.416 1.00 96.81 114 THR A O 1
ATOM 861 N N . PRO A 1 115 ? 2.632 8.210 -7.029 1.00 97.38 115 PRO A N 1
ATOM 862 C CA . PRO A 1 115 ? 3.361 7.477 -8.053 1.00 97.38 115 PRO A CA 1
ATOM 863 C C . PRO A 1 115 ? 4.533 8.286 -8.609 1.00 97.38 115 PRO A C 1
ATOM 865 O O . PRO A 1 115 ? 4.557 9.517 -8.551 1.00 97.38 115 PRO A O 1
ATOM 868 N N . ALA A 1 116 ? 5.501 7.585 -9.195 1.00 96.56 116 ALA A N 1
ATOM 869 C CA . ALA A 1 116 ? 6.567 8.226 -9.955 1.00 96.56 116 ALA A CA 1
ATOM 870 C C . ALA A 1 116 ? 6.041 8.767 -11.298 1.00 96.56 116 ALA A C 1
ATOM 872 O O . ALA A 1 116 ? 5.139 8.170 -11.892 1.00 96.56 116 ALA A O 1
ATOM 873 N N . PRO A 1 117 ? 6.605 9.871 -11.819 1.00 95.81 117 PRO A N 1
ATOM 874 C CA . PRO A 1 117 ? 6.255 10.349 -13.150 1.00 95.81 117 PRO A CA 1
ATOM 875 C C . PRO A 1 117 ? 6.690 9.334 -14.220 1.00 95.81 117 PRO A C 1
ATOM 877 O O . PRO A 1 117 ? 7.737 8.699 -14.091 1.00 95.81 117 PRO A O 1
ATOM 880 N N . ILE A 1 118 ? 5.911 9.215 -15.301 1.00 96.06 118 ILE A N 1
ATOM 881 C CA . ILE A 1 118 ? 6.131 8.224 -16.374 1.00 96.06 118 ILE A CA 1
ATOM 882 C C . ILE A 1 118 ? 7.588 8.184 -16.877 1.00 96.06 118 ILE A C 1
ATOM 884 O O . ILE A 1 118 ? 8.159 7.095 -16.861 1.00 96.06 118 ILE A O 1
ATOM 888 N N . PRO A 1 119 ? 8.256 9.315 -17.196 1.00 95.69 119 PRO A N 1
ATOM 889 C CA . PRO A 1 119 ? 9.643 9.280 -17.677 1.00 95.69 119 PRO A CA 1
ATOM 890 C C . PRO A 1 119 ? 10.634 8.666 -16.678 1.00 95.69 119 PRO A C 1
ATOM 892 O O . PRO A 1 119 ? 11.649 8.082 -17.057 1.00 95.69 119 PRO A O 1
ATOM 895 N N . GLN A 1 120 ? 10.354 8.791 -15.378 1.00 96.94 120 GLN A N 1
ATOM 896 C CA . GLN A 1 120 ? 11.176 8.191 -14.332 1.00 96.94 120 GLN A CA 1
ATOM 897 C C . GLN A 1 120 ? 10.966 6.673 -14.263 1.00 96.94 120 GLN A C 1
ATOM 899 O O . GLN A 1 120 ? 11.935 5.934 -14.097 1.00 96.94 120 GLN A O 1
ATOM 904 N N . ILE A 1 121 ? 9.724 6.209 -14.428 1.00 97.94 121 ILE A N 1
ATOM 905 C CA . ILE A 1 121 ? 9.398 4.778 -14.498 1.00 97.94 121 ILE A CA 1
ATOM 906 C C . ILE A 1 121 ? 10.052 4.145 -15.730 1.00 97.94 121 ILE A C 1
ATOM 908 O O . ILE A 1 121 ? 10.655 3.080 -15.626 1.00 97.94 121 ILE A O 1
ATOM 912 N N . GLU A 1 122 ? 9.989 4.812 -16.880 1.00 97.06 122 GLU A N 1
ATOM 913 C CA . GLU A 1 122 ? 10.620 4.356 -18.123 1.00 97.06 122 GLU A C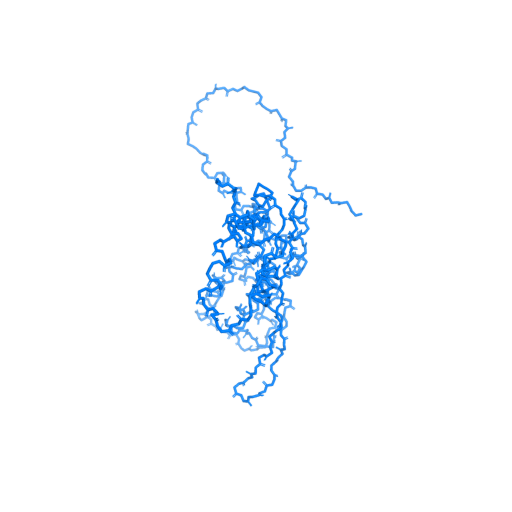A 1
ATOM 914 C C . GLU A 1 122 ? 12.135 4.217 -17.980 1.00 97.06 122 GLU A C 1
ATOM 916 O O . GLU A 1 122 ? 12.707 3.216 -18.409 1.00 97.06 122 GLU A O 1
ATOM 921 N N . ARG A 1 123 ? 12.784 5.169 -17.296 1.00 96.94 123 ARG A N 1
ATOM 922 C CA . ARG A 1 123 ? 14.212 5.074 -16.969 1.00 96.94 123 ARG A CA 1
ATOM 923 C C . ARG A 1 123 ? 14.527 3.824 -16.145 1.00 96.94 123 ARG A C 1
ATOM 925 O O . ARG A 1 123 ? 15.494 3.134 -16.448 1.00 96.94 123 ARG A O 1
ATOM 932 N N . TRP A 1 124 ? 13.718 3.517 -15.132 1.00 97.88 124 TRP A N 1
ATOM 933 C CA . TRP A 1 124 ? 13.904 2.311 -14.319 1.00 97.88 124 TRP A CA 1
ATOM 934 C C . TRP A 1 124 ? 13.630 1.021 -15.099 1.00 97.88 124 TRP A C 1
ATOM 936 O O . TRP A 1 124 ? 14.320 0.029 -14.890 1.00 97.88 124 TRP A O 1
ATOM 946 N N . LEU A 1 125 ? 12.662 1.023 -16.019 1.00 96.12 125 LEU A N 1
ATOM 947 C CA . LEU A 1 125 ? 12.402 -0.112 -16.911 1.00 96.12 125 LEU A CA 1
ATOM 948 C C . LEU A 1 125 ? 13.580 -0.365 -17.860 1.00 96.12 125 LEU A C 1
ATOM 950 O O . LEU A 1 125 ? 13.970 -1.516 -18.055 1.00 96.12 125 LEU A O 1
ATOM 954 N N . ALA A 1 126 ? 14.175 0.697 -18.408 1.00 93.81 126 ALA A N 1
ATOM 955 C CA . ALA A 1 126 ? 15.379 0.593 -19.224 1.00 93.81 126 ALA A CA 1
ATOM 956 C C . ALA A 1 126 ? 16.554 0.021 -18.413 1.00 93.81 126 ALA A C 1
ATOM 958 O O . ALA A 1 126 ? 17.233 -0.893 -18.872 1.00 93.81 126 ALA A O 1
ATOM 959 N N . GLU A 1 127 ? 16.752 0.484 -17.180 1.00 95.00 127 GLU A N 1
ATOM 960 C CA . GLU A 1 127 ? 17.800 -0.029 -16.292 1.00 95.00 127 GLU A CA 1
ATOM 961 C C . GLU A 1 127 ? 17.581 -1.516 -15.946 1.00 95.00 127 GLU A C 1
ATOM 963 O O . GLU A 1 127 ? 18.499 -2.323 -16.090 1.00 95.00 127 GLU A O 1
ATOM 968 N N . LEU A 1 128 ? 16.345 -1.924 -15.625 1.00 94.94 128 LEU A N 1
ATOM 969 C CA . LEU A 1 128 ? 15.981 -3.335 -15.435 1.00 94.94 128 LEU A CA 1
ATOM 970 C C . LEU A 1 128 ? 16.273 -4.187 -16.684 1.00 94.94 128 LEU A C 1
ATOM 972 O O . LEU A 1 128 ? 16.746 -5.319 -16.562 1.00 94.94 128 LEU A O 1
ATOM 976 N N . SER A 1 129 ? 16.015 -3.660 -17.885 1.00 91.50 129 SER A N 1
ATOM 977 C CA . SER A 1 129 ? 16.285 -4.383 -19.136 1.00 91.50 129 SER A CA 1
ATOM 978 C C . SER A 1 129 ? 17.775 -4.664 -19.357 1.00 91.50 129 SER A C 1
ATOM 980 O O . SER A 1 129 ? 18.117 -5.692 -19.929 1.00 91.50 129 SER A O 1
ATOM 982 N N . VAL A 1 130 ? 18.660 -3.799 -18.848 1.00 92.00 130 VAL A N 1
ATOM 983 C CA . VAL A 1 130 ? 20.120 -3.992 -18.899 1.00 92.00 130 VAL A CA 1
ATOM 984 C C . VAL A 1 130 ? 20.588 -5.000 -17.845 1.00 92.00 130 VAL A C 1
ATOM 986 O O . VAL A 1 130 ? 21.544 -5.737 -18.076 1.00 92.00 130 VAL A O 1
ATOM 989 N N . LEU A 1 131 ? 19.929 -5.036 -16.683 1.00 90.69 131 LEU A N 1
ATOM 990 C CA . LEU A 1 131 ? 20.291 -5.915 -15.565 1.00 90.69 131 LEU A CA 1
ATOM 991 C C . LEU A 1 131 ? 19.812 -7.365 -15.736 1.00 90.69 131 LEU A C 1
ATOM 993 O O . LEU A 1 131 ? 20.378 -8.273 -15.127 1.00 90.69 131 LEU A O 1
ATOM 997 N N . THR A 1 132 ? 18.760 -7.591 -16.521 1.00 91.62 132 THR A N 1
ATOM 998 C CA . THR A 1 132 ? 18.164 -8.919 -16.720 1.00 91.62 132 THR A CA 1
ATOM 999 C C . THR A 1 132 ? 18.790 -9.653 -17.900 1.00 91.62 132 THR A C 1
ATOM 1001 O O . THR A 1 132 ? 19.226 -9.054 -18.878 1.00 91.62 132 THR A O 1
ATOM 1004 N N . ALA A 1 133 ? 18.841 -10.985 -17.826 1.00 85.44 133 ALA A N 1
ATOM 1005 C CA . ALA A 1 133 ? 19.275 -11.784 -18.963 1.00 85.44 133 ALA A CA 1
ATOM 1006 C C . ALA A 1 133 ? 18.190 -11.791 -20.058 1.00 85.44 133 ALA A C 1
ATOM 1008 O O . ALA A 1 133 ? 16.996 -11.761 -19.758 1.00 85.44 133 ALA A O 1
ATOM 1009 N N . GLY A 1 134 ? 18.597 -11.888 -21.326 1.00 80.25 134 GLY A N 1
ATOM 1010 C CA . GLY A 1 134 ? 17.686 -12.025 -22.468 1.00 80.25 134 GLY A CA 1
ATOM 1011 C C . GLY A 1 134 ? 18.114 -11.208 -23.686 1.00 80.25 134 GLY A C 1
ATOM 1012 O O . GLY A 1 134 ? 18.950 -10.315 -23.589 1.00 80.25 134 GLY A O 1
ATOM 1013 N N . ARG A 1 135 ? 17.545 -11.528 -24.856 1.00 66.94 135 ARG A N 1
ATOM 1014 C CA . ARG A 1 135 ? 17.582 -10.622 -26.011 1.00 66.94 135 ARG A CA 1
ATOM 1015 C C . ARG A 1 135 ? 16.463 -9.601 -25.822 1.00 66.94 135 ARG A C 1
ATOM 1017 O O . ARG A 1 135 ? 15.326 -10.005 -25.589 1.00 66.94 135 ARG A O 1
ATOM 1024 N N . GLY A 1 136 ? 16.796 -8.315 -25.895 1.00 66.31 136 GLY A N 1
ATOM 1025 C CA . GLY A 1 136 ? 15.799 -7.250 -25.861 1.00 66.31 136 GLY A CA 1
ATOM 1026 C C . GLY A 1 136 ? 14.769 -7.411 -26.980 1.00 66.31 136 GLY A C 1
ATOM 1027 O O . GLY A 1 136 ? 15.031 -8.024 -28.015 1.00 66.31 136 GLY A O 1
ATOM 1028 N N . THR A 1 137 ? 13.574 -6.880 -26.753 1.00 69.06 137 THR A N 1
ATOM 1029 C CA . THR A 1 137 ? 12.616 -6.614 -27.828 1.00 69.06 137 THR A CA 1
ATOM 1030 C C . THR A 1 137 ? 13.105 -5.406 -28.621 1.00 69.06 137 THR A C 1
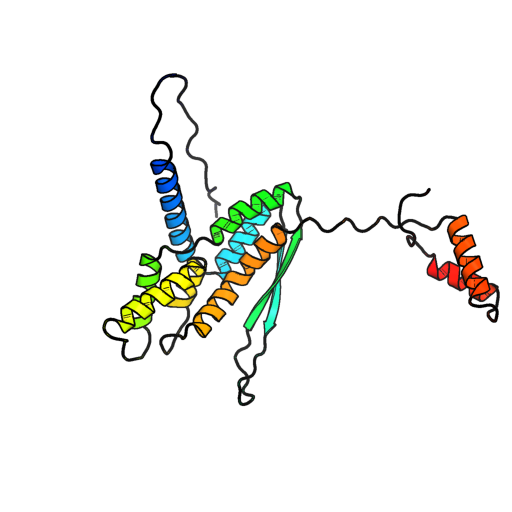ATOM 1032 O O . THR A 1 137 ? 13.403 -4.383 -28.015 1.00 69.06 137 THR A O 1
ATOM 1035 N N . ASP A 1 138 ? 13.167 -5.497 -29.948 1.00 76.38 138 ASP A N 1
ATOM 1036 C CA . ASP A 1 138 ? 13.636 -4.395 -30.796 1.00 76.38 138 ASP A CA 1
ATOM 1037 C C . ASP A 1 138 ? 12.468 -3.602 -31.410 1.00 76.38 138 ASP A C 1
ATOM 1039 O O . ASP A 1 138 ? 11.378 -4.131 -31.659 1.00 76.38 138 ASP A O 1
ATOM 1043 N N . GLY A 1 139 ? 12.708 -2.317 -31.684 1.00 79.75 139 GLY A N 1
ATOM 1044 C CA . GLY A 1 139 ? 11.793 -1.438 -32.417 1.00 79.75 139 GLY A CA 1
ATOM 1045 C C . GLY A 1 139 ? 10.431 -1.241 -31.740 1.00 79.75 139 GLY A C 1
ATOM 1046 O O . GLY A 1 139 ? 10.338 -1.025 -30.534 1.00 79.75 139 GLY A O 1
ATOM 1047 N N . ILE A 1 140 ? 9.359 -1.333 -32.530 1.00 75.94 140 ILE A N 1
ATOM 1048 C CA . ILE A 1 140 ? 7.974 -1.029 -32.119 1.00 75.94 140 ILE A CA 1
ATOM 1049 C C . ILE A 1 140 ? 7.519 -1.876 -30.916 1.00 75.94 140 ILE A C 1
ATOM 1051 O O . ILE A 1 140 ? 6.752 -1.408 -30.074 1.00 75.94 140 ILE A O 1
ATOM 1055 N N . ALA A 1 141 ? 8.001 -3.118 -30.801 1.00 83.50 141 ALA A N 1
ATOM 1056 C CA . ALA A 1 141 ? 7.641 -3.998 -29.691 1.00 83.50 141 ALA A CA 1
ATOM 1057 C C . ALA A 1 141 ? 8.175 -3.481 -28.342 1.00 83.50 141 ALA A C 1
ATOM 1059 O O . ALA A 1 141 ? 7.454 -3.539 -27.346 1.00 83.50 141 ALA A O 1
ATOM 1060 N N . ALA A 1 142 ? 9.393 -2.924 -28.317 1.00 85.19 142 ALA A N 1
ATOM 1061 C CA . ALA A 1 142 ? 9.957 -2.315 -27.112 1.00 85.19 142 ALA A CA 1
ATOM 1062 C C . ALA A 1 142 ? 9.189 -1.064 -26.684 1.00 85.19 142 ALA A C 1
ATOM 1064 O O . ALA A 1 142 ? 8.901 -0.906 -25.501 1.00 85.19 142 ALA A O 1
ATOM 1065 N N . GLU A 1 143 ? 8.819 -0.195 -27.626 1.00 88.44 143 GLU A N 1
ATOM 1066 C CA . GLU A 1 143 ? 8.056 1.024 -27.322 1.00 88.44 143 GLU A CA 1
ATOM 1067 C C . GLU A 1 143 ? 6.668 0.698 -26.755 1.00 88.44 143 GLU A C 1
ATOM 1069 O O . GLU A 1 143 ? 6.226 1.304 -25.770 1.00 88.44 143 GLU A O 1
ATOM 1074 N N . LEU A 1 144 ? 5.995 -0.307 -27.326 1.00 91.12 144 LEU A N 1
ATOM 1075 C CA . LEU A 1 144 ? 4.700 -0.766 -26.832 1.00 91.12 144 LEU A CA 1
ATOM 1076 C C . LEU A 1 144 ? 4.824 -1.394 -25.439 1.00 91.12 144 LEU A C 1
ATOM 1078 O O . LEU A 1 144 ? 4.004 -1.106 -24.566 1.00 91.12 144 LEU A O 1
ATOM 1082 N N . GLN A 1 145 ? 5.854 -2.214 -25.208 1.00 90.06 145 GLN A N 1
ATOM 1083 C CA . GLN A 1 145 ? 6.129 -2.797 -23.895 1.00 90.06 145 GLN A CA 1
ATOM 1084 C C . GLN A 1 145 ? 6.414 -1.711 -22.853 1.00 90.06 145 GLN A C 1
ATOM 1086 O O . GLN A 1 145 ? 5.815 -1.733 -21.777 1.00 90.06 145 GLN A O 1
ATOM 1091 N N . LEU A 1 146 ? 7.271 -0.741 -23.181 1.00 93.06 146 LEU A N 1
ATOM 1092 C CA . LEU A 1 146 ? 7.625 0.373 -22.306 1.00 93.06 146 LEU A CA 1
ATOM 1093 C C . LEU A 1 146 ? 6.378 1.165 -21.895 1.00 93.06 146 LEU A C 1
ATOM 1095 O O . LEU A 1 146 ? 6.131 1.336 -20.703 1.00 93.06 146 LEU A O 1
ATOM 1099 N N . THR A 1 147 ? 5.546 1.545 -22.868 1.00 95.12 147 THR A N 1
ATOM 1100 C CA . THR A 1 147 ? 4.287 2.275 -22.645 1.00 95.12 147 THR A CA 1
ATOM 1101 C C . THR A 1 147 ? 3.293 1.470 -21.799 1.00 95.12 147 THR A C 1
ATOM 1103 O O . THR A 1 147 ? 2.652 1.982 -20.874 1.00 95.12 147 THR A O 1
ATOM 1106 N N . ALA A 1 148 ? 3.149 0.176 -22.097 1.00 95.62 148 ALA A N 1
ATOM 1107 C CA . ALA A 1 148 ? 2.214 -0.702 -21.404 1.00 95.62 148 ALA A CA 1
ATOM 1108 C C . ALA A 1 148 ? 2.632 -0.980 -19.952 1.00 95.62 148 ALA A C 1
ATOM 1110 O O . ALA A 1 148 ? 1.771 -1.147 -19.088 1.00 95.62 148 ALA A O 1
ATOM 1111 N N . TYR A 1 149 ? 3.934 -1.046 -19.669 1.00 97.12 149 TYR A N 1
ATOM 1112 C CA . TYR A 1 149 ? 4.440 -1.224 -18.310 1.00 97.12 149 TYR A CA 1
ATOM 1113 C C . TYR A 1 149 ? 4.415 0.096 -17.536 1.00 97.12 149 TYR A C 1
ATOM 1115 O O . TYR A 1 149 ? 3.933 0.112 -16.404 1.00 97.12 149 TYR A O 1
ATOM 1123 N N . SER A 1 150 ? 4.865 1.207 -18.128 1.00 97.31 150 SER A N 1
ATOM 1124 C CA . SER A 1 150 ? 4.936 2.501 -17.440 1.00 97.31 150 SER A CA 1
ATOM 1125 C C . SER A 1 150 ? 3.557 2.999 -16.997 1.00 97.31 150 SER A C 1
ATOM 1127 O O . SER A 1 150 ? 3.387 3.397 -15.844 1.00 97.31 150 SER A O 1
ATOM 1129 N N . SER A 1 151 ? 2.544 2.875 -17.862 1.00 97.19 151 SER A N 1
ATOM 1130 C CA . SER A 1 151 ? 1.157 3.248 -17.550 1.00 97.19 151 SER A CA 1
ATOM 1131 C C . SER A 1 151 ? 0.553 2.451 -16.391 1.00 97.19 151 SER A C 1
ATOM 1133 O O . SER A 1 151 ? -0.144 3.017 -15.549 1.00 97.19 151 SER A O 1
ATOM 1135 N N . ARG A 1 152 ? 0.825 1.144 -16.309 1.00 98.06 152 ARG A N 1
ATOM 1136 C CA . ARG A 1 152 ? 0.318 0.308 -15.213 1.00 98.06 152 ARG A CA 1
ATOM 1137 C C . ARG A 1 152 ? 1.105 0.512 -13.922 1.00 98.06 152 ARG A C 1
ATOM 1139 O O . ARG A 1 152 ? 0.510 0.597 -12.853 1.00 98.06 152 ARG A O 1
ATOM 1146 N N . LEU A 1 153 ? 2.426 0.657 -14.008 1.00 98.19 153 LEU A N 1
ATOM 1147 C CA . LEU A 1 153 ? 3.275 0.931 -12.846 1.00 98.19 153 LEU A CA 1
ATOM 1148 C C . LEU A 1 153 ? 2.974 2.293 -12.209 1.00 98.19 153 LEU A C 1
ATOM 1150 O O . LEU A 1 153 ? 3.107 2.432 -10.997 1.00 98.19 153 LEU A O 1
ATOM 1154 N N . ALA A 1 154 ? 2.478 3.265 -12.978 1.00 97.50 154 ALA A N 1
ATOM 1155 C CA . ALA A 1 154 ? 2.023 4.555 -12.455 1.00 97.50 154 ALA A CA 1
ATOM 1156 C C . ALA A 1 154 ? 0.811 4.465 -11.501 1.00 97.50 154 ALA A C 1
ATOM 1158 O O . ALA A 1 154 ? 0.439 5.465 -10.894 1.00 97.50 154 ALA A O 1
ATOM 1159 N N . GLN A 1 155 ? 0.199 3.288 -11.336 1.00 97.00 155 GLN A N 1
ATOM 1160 C CA . GLN A 1 155 ? -0.846 3.040 -10.331 1.00 97.00 155 GLN A CA 1
ATOM 1161 C C . GLN A 1 155 ? -0.273 2.701 -8.942 1.00 97.00 155 GLN A C 1
ATOM 1163 O O . GLN A 1 155 ? -1.022 2.549 -7.969 1.00 97.00 155 GLN A O 1
ATOM 1168 N N . TYR A 1 156 ? 1.050 2.564 -8.838 1.00 98.12 156 TYR A N 1
ATOM 1169 C CA . TYR A 1 156 ? 1.748 2.195 -7.614 1.00 98.12 156 TYR A CA 1
ATOM 1170 C C . TYR A 1 156 ? 2.628 3.336 -7.090 1.00 98.12 156 TYR A C 1
ATOM 1172 O O . TYR A 1 156 ? 3.112 4.157 -7.872 1.00 98.12 156 TYR A O 1
ATOM 1180 N N . PRO A 1 157 ? 2.880 3.375 -5.768 1.00 98.00 157 PRO A N 1
ATOM 1181 C CA . PRO A 1 157 ? 3.762 4.369 -5.165 1.00 98.00 157 PRO A CA 1
ATOM 1182 C C . PRO A 1 157 ? 5.187 4.299 -5.730 1.00 98.00 157 PRO A C 1
ATOM 1184 O O . PRO A 1 157 ? 5.688 3.217 -6.046 1.00 98.00 157 PRO A O 1
ATOM 1187 N N . ALA A 1 158 ? 5.867 5.442 -5.814 1.00 98.25 158 ALA A N 1
ATOM 1188 C CA . ALA A 1 158 ? 7.203 5.537 -6.406 1.00 98.25 158 ALA A CA 1
ATOM 1189 C C . ALA A 1 158 ? 8.244 4.604 -5.750 1.00 98.25 158 ALA A C 1
ATOM 1191 O O . ALA A 1 158 ? 9.057 3.997 -6.449 1.00 98.25 158 ALA A O 1
ATOM 1192 N N . ASP A 1 159 ? 8.203 4.452 -4.423 1.00 98.31 159 ASP A N 1
ATOM 1193 C CA . ASP A 1 159 ? 9.072 3.543 -3.666 1.00 98.31 159 ASP A CA 1
ATOM 1194 C C . ASP A 1 159 ? 8.820 2.068 -4.016 1.00 98.31 159 ASP A C 1
ATOM 1196 O O . ASP A 1 159 ? 9.766 1.294 -4.164 1.00 98.31 159 ASP A O 1
ATOM 1200 N N . VAL A 1 160 ? 7.554 1.691 -4.228 1.00 98.31 160 VAL A N 1
ATOM 1201 C CA . VAL A 1 160 ? 7.150 0.331 -4.612 1.00 98.31 160 VAL A CA 1
ATOM 1202 C C . VAL A 1 160 ? 7.635 0.005 -6.014 1.00 98.31 160 VAL A C 1
ATOM 1204 O O . VAL A 1 160 ? 8.250 -1.041 -6.211 1.00 98.31 160 VAL A O 1
ATOM 1207 N N . VAL A 1 161 ? 7.409 0.907 -6.973 1.00 98.31 161 VAL A N 1
ATOM 1208 C CA . VAL A 1 161 ? 7.843 0.710 -8.363 1.00 98.31 161 VAL A CA 1
ATOM 1209 C C . VAL A 1 161 ? 9.361 0.600 -8.432 1.00 98.31 161 VAL A C 1
ATOM 1211 O O . VAL A 1 161 ? 9.884 -0.344 -9.020 1.00 98.31 161 VAL A O 1
ATOM 1214 N N . ARG A 1 162 ? 10.090 1.517 -7.784 1.00 98.06 162 ARG A N 1
ATOM 1215 C CA . ARG A 1 162 ? 11.554 1.458 -7.769 1.00 98.06 162 ARG A CA 1
ATOM 1216 C C . ARG A 1 162 ? 12.065 0.189 -7.094 1.00 98.06 162 ARG A C 1
ATOM 1218 O O . ARG A 1 162 ? 13.019 -0.411 -7.585 1.00 98.06 162 ARG A O 1
ATOM 1225 N N . HIS A 1 163 ? 11.445 -0.233 -5.995 1.00 98.00 163 HIS A N 1
ATOM 1226 C CA . HIS A 1 163 ? 11.796 -1.486 -5.338 1.00 98.00 163 HIS A CA 1
ATOM 1227 C C . HIS A 1 163 ? 11.588 -2.685 -6.270 1.00 98.00 163 HIS A C 1
ATOM 1229 O O . HIS A 1 163 ? 12.503 -3.488 -6.442 1.00 98.00 163 HIS A O 1
ATOM 1235 N N . ALA A 1 164 ? 10.420 -2.776 -6.907 1.00 97.25 164 ALA A N 1
ATOM 1236 C CA . ALA A 1 164 ? 10.072 -3.873 -7.802 1.00 97.25 164 ALA A CA 1
ATOM 1237 C C . ALA A 1 164 ? 10.991 -3.958 -9.027 1.00 97.25 164 ALA A C 1
ATOM 1239 O O . ALA A 1 164 ? 11.340 -5.062 -9.439 1.00 97.25 164 ALA A O 1
ATOM 1240 N N . LEU A 1 165 ? 11.396 -2.816 -9.589 1.00 97.31 165 LEU A N 1
ATOM 1241 C CA . LEU A 1 165 ? 12.232 -2.776 -10.789 1.00 97.31 165 LEU A CA 1
ATOM 1242 C C . LEU A 1 165 ? 13.732 -2.901 -10.497 1.00 97.31 165 LEU A C 1
ATOM 1244 O O . LEU A 1 165 ? 14.429 -3.541 -11.270 1.00 97.31 165 LEU A O 1
ATOM 1248 N N . LEU A 1 166 ? 14.245 -2.287 -9.424 1.00 96.31 166 LEU A N 1
ATOM 1249 C CA . LEU A 1 166 ? 15.698 -2.127 -9.239 1.00 96.31 166 LEU A CA 1
ATOM 1250 C C . LEU A 1 166 ? 16.269 -2.781 -7.982 1.00 96.31 166 LEU A C 1
ATOM 1252 O O . LEU A 1 166 ? 17.475 -2.998 -7.907 1.00 96.31 166 LEU A O 1
ATOM 1256 N N . GLN A 1 167 ? 15.447 -3.051 -6.967 1.00 94.75 167 GLN A N 1
ATOM 1257 C CA . GLN A 1 167 ? 15.920 -3.672 -5.722 1.00 94.75 167 GLN A CA 1
ATOM 1258 C C . GLN A 1 167 ? 15.584 -5.159 -5.665 1.00 94.75 167 GLN A C 1
ATOM 1260 O O . GLN A 1 167 ? 16.302 -5.927 -5.027 1.00 94.75 167 GLN A O 1
ATOM 1265 N N . HIS A 1 168 ? 14.503 -5.577 -6.322 1.00 93.94 168 HIS A N 1
ATOM 1266 C CA . HIS A 1 168 ? 14.198 -6.986 -6.473 1.00 93.94 168 HIS A CA 1
ATOM 1267 C C . HIS A 1 168 ? 15.038 -7.608 -7.592 1.00 93.94 168 HIS A C 1
ATOM 1269 O O . HIS A 1 168 ? 15.145 -7.069 -8.691 1.00 93.94 168 HIS A O 1
ATOM 1275 N N . SER A 1 169 ? 15.652 -8.751 -7.297 1.00 91.75 169 SER A N 1
ATOM 1276 C CA . SER A 1 169 ? 16.493 -9.471 -8.246 1.00 91.75 169 SER A CA 1
ATOM 1277 C C . SER A 1 169 ? 15.653 -10.314 -9.199 1.00 91.75 169 SER A C 1
ATOM 1279 O O . SER A 1 169 ? 15.033 -11.296 -8.792 1.00 91.75 169 SER A O 1
ATOM 1281 N N . TRP A 1 170 ? 15.710 -9.967 -10.481 1.00 93.31 170 TRP A N 1
ATOM 1282 C CA . TRP A 1 170 ? 15.087 -10.715 -11.565 1.00 93.31 170 TRP A CA 1
ATOM 1283 C C . TRP A 1 170 ? 16.151 -11.423 -12.401 1.00 93.31 170 TRP A C 1
ATOM 1285 O O . TRP A 1 170 ? 17.154 -10.822 -12.777 1.00 93.31 170 TRP A O 1
ATOM 1295 N N . LYS A 1 171 ? 15.935 -12.704 -12.720 1.00 92.00 171 LYS A N 1
ATOM 1296 C CA . LYS A 1 171 ? 16.809 -13.429 -13.660 1.00 92.00 171 LYS A CA 1
ATOM 1297 C C . LYS A 1 171 ? 16.510 -13.042 -15.111 1.00 92.00 171 LYS A C 1
ATOM 1299 O O . LYS A 1 171 ? 17.426 -12.820 -15.896 1.00 92.00 171 LYS A O 1
ATOM 1304 N N . TRP A 1 172 ? 15.225 -12.980 -15.438 1.00 92.44 172 TRP A N 1
ATOM 1305 C CA . TRP A 1 172 ? 14.681 -12.616 -16.744 1.00 92.44 172 TRP A CA 1
ATOM 1306 C C . TRP A 1 172 ? 13.808 -11.382 -16.582 1.00 92.44 172 TRP A C 1
ATOM 1308 O O . TRP A 1 172 ? 13.329 -11.125 -15.477 1.00 92.44 172 TRP A O 1
ATOM 1318 N N . PHE A 1 173 ? 13.570 -10.645 -17.666 1.00 92.69 173 PHE A N 1
ATOM 1319 C CA . PHE A 1 173 ? 12.614 -9.546 -17.619 1.00 92.69 173 PHE A CA 1
ATOM 1320 C C . PHE A 1 173 ? 11.238 -10.075 -17.163 1.00 92.69 173 PHE A C 1
ATOM 1322 O O . PHE A 1 173 ? 10.725 -11.016 -17.776 1.00 92.69 173 PHE A O 1
ATOM 1329 N N . PRO A 1 174 ? 10.652 -9.525 -16.086 1.00 93.88 174 PRO A N 1
ATOM 1330 C CA . PRO A 1 174 ? 9.461 -10.094 -15.479 1.00 93.88 174 PRO A CA 1
ATOM 1331 C C . PRO A 1 174 ? 8.223 -9.913 -16.355 1.00 93.88 174 PRO A C 1
ATOM 1333 O O . PRO A 1 174 ? 8.017 -8.882 -17.014 1.00 93.88 174 PRO A O 1
ATOM 1336 N N . SER A 1 175 ? 7.341 -10.905 -16.301 1.00 93.50 175 SER A N 1
ATOM 1337 C CA . SER A 1 175 ? 5.986 -10.763 -16.817 1.00 93.50 175 SER A CA 1
ATOM 1338 C C . SER A 1 175 ? 5.213 -9.705 -16.026 1.00 93.50 175 SER A C 1
ATOM 1340 O O . SER A 1 175 ? 5.529 -9.391 -14.874 1.00 93.50 175 SER A O 1
ATOM 1342 N N . TRP A 1 176 ? 4.152 -9.167 -16.633 1.00 95.06 176 TRP A N 1
ATOM 1343 C CA . TRP A 1 176 ? 3.279 -8.226 -15.933 1.00 95.06 176 TRP A CA 1
ATOM 1344 C C . TRP A 1 176 ? 2.704 -8.827 -14.642 1.00 95.06 176 TRP A C 1
ATOM 1346 O O . TRP A 1 176 ? 2.720 -8.165 -13.612 1.00 95.06 176 TRP A O 1
ATOM 1356 N N . ALA A 1 177 ? 2.263 -10.089 -14.672 1.00 92.69 177 ALA A N 1
ATOM 1357 C CA . ALA A 1 177 ? 1.661 -10.751 -13.514 1.00 92.69 177 ALA A CA 1
ATOM 1358 C C . ALA A 1 177 ? 2.629 -10.862 -12.319 1.00 92.69 177 ALA A C 1
ATOM 1360 O O . ALA A 1 177 ? 2.216 -10.742 -11.165 1.00 92.69 177 ALA A O 1
ATOM 1361 N N . GLU A 1 178 ? 3.922 -11.071 -12.581 1.00 93.56 178 GLU A N 1
ATOM 1362 C CA . GLU A 1 178 ? 4.952 -11.115 -11.539 1.00 93.56 178 GLU A CA 1
ATOM 1363 C C . GLU A 1 178 ? 5.190 -9.734 -10.917 1.00 93.56 178 GLU A C 1
ATOM 1365 O O . GLU A 1 178 ? 5.228 -9.616 -9.688 1.00 93.56 178 GLU A O 1
ATOM 1370 N N . LEU A 1 179 ? 5.295 -8.685 -11.744 1.00 95.56 179 LEU A N 1
ATOM 1371 C CA . LEU A 1 179 ? 5.424 -7.307 -11.257 1.00 95.56 179 LEU A CA 1
ATOM 1372 C C . LEU A 1 179 ? 4.189 -6.862 -10.480 1.00 95.56 179 LEU A C 1
ATOM 1374 O O . LEU A 1 179 ? 4.326 -6.319 -9.388 1.00 95.56 179 LEU A O 1
ATOM 1378 N N . GLU A 1 180 ? 2.996 -7.106 -11.017 1.00 95.69 180 GLU A N 1
ATOM 1379 C CA . GLU A 1 180 ? 1.724 -6.767 -10.383 1.00 95.69 180 GLU A CA 1
ATOM 1380 C C . GLU A 1 180 ? 1.626 -7.403 -9.000 1.00 95.69 180 GLU A C 1
ATOM 1382 O O . GLU A 1 180 ? 1.417 -6.701 -8.014 1.00 95.69 180 GLU A O 1
ATOM 1387 N N . ARG A 1 181 ? 1.880 -8.712 -8.892 1.00 91.69 181 ARG A N 1
ATOM 1388 C CA . ARG A 1 181 ? 1.844 -9.420 -7.608 1.00 91.69 181 ARG A CA 1
ATOM 1389 C C . ARG A 1 181 ? 2.803 -8.814 -6.585 1.00 91.69 181 ARG A C 1
ATOM 1391 O O . ARG A 1 181 ? 2.438 -8.675 -5.417 1.00 91.69 181 ARG A O 1
ATOM 1398 N N . LEU A 1 182 ? 4.023 -8.472 -6.998 1.00 93.75 182 LEU A N 1
ATOM 1399 C CA . LEU A 1 182 ? 5.004 -7.861 -6.106 1.00 93.75 182 LEU A CA 1
ATOM 1400 C C . LEU A 1 182 ? 4.582 -6.451 -5.684 1.00 93.75 182 LEU A C 1
ATOM 1402 O O . LEU A 1 182 ? 4.614 -6.129 -4.495 1.00 93.75 182 LEU A O 1
ATOM 1406 N N . CYS A 1 183 ? 4.173 -5.621 -6.640 1.00 96.06 183 CYS A N 1
ATOM 1407 C CA . CYS A 1 183 ? 3.734 -4.255 -6.393 1.00 96.06 183 CYS A CA 1
ATOM 1408 C C . CYS A 1 183 ? 2.494 -4.217 -5.491 1.00 96.06 183 CYS A C 1
ATOM 1410 O O . CYS A 1 183 ? 2.467 -3.449 -4.531 1.00 96.06 183 CYS A O 1
ATOM 1412 N N . GLU A 1 184 ? 1.508 -5.086 -5.727 1.00 94.38 184 GLU A N 1
ATOM 1413 C CA . GLU A 1 184 ? 0.337 -5.251 -4.862 1.00 94.38 184 GLU A CA 1
ATOM 1414 C C . GLU A 1 184 ? 0.740 -5.650 -3.446 1.00 94.38 184 GLU A C 1
ATOM 1416 O O . GLU A 1 184 ? 0.333 -4.999 -2.485 1.00 94.38 184 GLU A O 1
ATOM 1421 N N . ALA A 1 185 ? 1.609 -6.653 -3.294 1.00 92.44 185 ALA A N 1
ATOM 1422 C CA . ALA A 1 185 ? 2.069 -7.078 -1.976 1.00 92.44 185 ALA A CA 1
ATOM 1423 C C . ALA A 1 185 ? 2.731 -5.924 -1.202 1.00 92.44 185 ALA A C 1
ATOM 1425 O O . ALA A 1 185 ? 2.431 -5.733 -0.024 1.00 92.44 185 ALA A O 1
ATOM 1426 N N . LYS A 1 186 ? 3.574 -5.115 -1.859 1.00 95.12 186 LYS A N 1
ATOM 1427 C CA . LYS A 1 186 ? 4.284 -3.985 -1.229 1.00 95.12 186 LYS A CA 1
ATOM 1428 C C . LYS A 1 186 ? 3.426 -2.732 -1.033 1.00 95.12 186 LYS A C 1
ATOM 1430 O O . LYS A 1 186 ? 3.691 -1.965 -0.115 1.00 95.12 186 LYS A O 1
ATOM 1435 N N . ALA A 1 187 ? 2.412 -2.505 -1.863 1.00 96.12 187 ALA A N 1
ATOM 1436 C CA . ALA A 1 187 ? 1.498 -1.371 -1.720 1.00 96.12 187 ALA A CA 1
ATOM 1437 C C . ALA A 1 187 ? 0.316 -1.672 -0.779 1.00 96.12 187 ALA A C 1
ATOM 1439 O O . ALA A 1 187 ? -0.274 -0.746 -0.213 1.00 96.12 187 ALA A O 1
ATOM 1440 N N . SER A 1 188 ? -0.036 -2.952 -0.603 1.00 94.50 188 SER A N 1
ATOM 1441 C CA . SER A 1 188 ? -1.192 -3.391 0.186 1.00 94.50 188 SER A CA 1
ATOM 1442 C C . SER A 1 188 ? -1.230 -2.852 1.622 1.00 94.50 188 SER A C 1
ATOM 1444 O O . SER A 1 188 ? -2.316 -2.433 2.031 1.00 94.50 188 SER A O 1
ATOM 1446 N N . PRO A 1 189 ? -0.120 -2.752 2.391 1.00 95.50 189 PRO A N 1
ATOM 1447 C CA . PRO A 1 189 ? -0.194 -2.293 3.777 1.00 95.50 189 PRO A CA 1
ATOM 1448 C C . PRO A 1 189 ? -0.733 -0.863 3.878 1.00 95.50 189 PRO A C 1
ATOM 1450 O O . PRO A 1 189 ? -1.717 -0.624 4.579 1.00 95.50 189 PRO A O 1
ATOM 1453 N N . ARG A 1 190 ? -0.165 0.078 3.109 1.00 95.19 190 ARG A N 1
ATOM 1454 C CA . ARG A 1 190 ? -0.643 1.471 3.049 1.00 95.19 190 ARG A CA 1
ATOM 1455 C C . ARG A 1 190 ? -2.073 1.574 2.527 1.00 95.19 190 ARG A C 1
ATOM 1457 O O . ARG A 1 190 ? -2.854 2.362 3.059 1.00 95.19 190 ARG A O 1
ATOM 1464 N N . ARG A 1 191 ? -2.452 0.760 1.535 1.00 96.00 191 ARG A N 1
ATOM 1465 C CA . ARG A 1 191 ? -3.839 0.712 1.036 1.00 96.00 191 ARG A CA 1
ATOM 1466 C C . ARG A 1 191 ? -4.813 0.270 2.134 1.00 96.00 191 ARG A C 1
ATOM 1468 O O . ARG A 1 191 ? -5.847 0.911 2.302 1.00 96.00 191 ARG A O 1
ATOM 1475 N N . HIS A 1 192 ? -4.464 -0.739 2.935 1.00 95.94 192 HIS A N 1
ATOM 1476 C CA . HIS A 1 192 ? -5.276 -1.171 4.077 1.00 95.94 192 HIS A CA 1
ATOM 1477 C C . HIS A 1 192 ? -5.334 -0.136 5.202 1.00 95.94 192 HIS A C 1
ATOM 1479 O O . HIS A 1 192 ? -6.397 0.034 5.795 1.00 95.94 192 HIS A O 1
ATOM 1485 N N . MET A 1 193 ? -4.237 0.577 5.481 1.00 95.88 193 MET A N 1
ATOM 1486 C CA . MET A 1 193 ? -4.243 1.688 6.439 1.00 95.88 193 MET A CA 1
ATOM 1487 C C . MET A 1 193 ? -5.228 2.781 6.008 1.00 95.88 193 MET A C 1
ATOM 1489 O O . MET A 1 193 ? -6.087 3.172 6.793 1.00 95.88 193 MET A O 1
ATOM 1493 N N . ILE A 1 194 ? -5.142 3.240 4.754 1.00 95.31 194 ILE A N 1
ATOM 1494 C CA . ILE A 1 194 ? -6.035 4.274 4.209 1.00 95.31 194 ILE A CA 1
ATOM 1495 C C . ILE A 1 194 ? -7.484 3.786 4.217 1.00 95.31 194 ILE A C 1
ATOM 1497 O O . ILE A 1 194 ? -8.359 4.495 4.704 1.00 95.31 194 ILE A O 1
ATOM 1501 N N . ALA A 1 195 ? -7.735 2.561 3.748 1.00 94.31 195 ALA A N 1
ATOM 1502 C CA . ALA A 1 195 ? -9.075 1.985 3.731 1.00 94.31 195 ALA A CA 1
ATOM 1503 C C . ALA A 1 195 ? -9.685 1.919 5.138 1.00 94.31 195 ALA A C 1
ATOM 1505 O O . ALA A 1 195 ? -10.826 2.331 5.329 1.00 94.31 195 ALA A O 1
ATOM 1506 N N . ALA A 1 196 ? -8.921 1.462 6.134 1.00 92.44 196 ALA A N 1
ATOM 1507 C CA . ALA A 1 196 ? -9.394 1.403 7.510 1.00 92.44 196 ALA A CA 1
ATOM 1508 C C . ALA A 1 196 ? -9.646 2.804 8.079 1.00 92.44 196 ALA A C 1
ATOM 1510 O O . ALA A 1 196 ? -10.665 3.033 8.723 1.00 92.44 196 ALA A O 1
ATOM 1511 N N . LEU A 1 197 ? -8.778 3.777 7.795 1.00 92.44 197 LEU A N 1
ATOM 1512 C CA . LEU A 1 197 ? -8.992 5.164 8.204 1.00 92.44 197 LEU A CA 1
ATOM 1513 C C . LEU A 1 197 ? -10.256 5.781 7.596 1.00 92.44 197 LEU A C 1
ATOM 1515 O O . LEU A 1 197 ? -10.874 6.601 8.266 1.00 92.44 197 LEU A O 1
ATOM 1519 N N . SER A 1 198 ? -10.645 5.389 6.380 1.00 90.12 198 SER A N 1
ATOM 1520 C CA . SER A 1 198 ? -11.820 5.925 5.679 1.00 90.12 198 SER A CA 1
ATOM 1521 C C . SER A 1 198 ? -13.154 5.295 6.086 1.00 90.12 198 SER A C 1
ATOM 1523 O O . SER A 1 198 ? -14.200 5.850 5.762 1.00 90.12 198 SER A O 1
ATOM 1525 N N . GLN A 1 199 ? -13.160 4.150 6.774 1.00 85.31 199 GLN A N 1
ATOM 1526 C CA . GLN A 1 199 ? -14.411 3.533 7.233 1.00 85.31 199 GLN A CA 1
ATOM 1527 C C . GLN A 1 199 ? -15.087 4.392 8.319 1.00 85.31 199 GLN A C 1
ATOM 1529 O O . GLN A 1 199 ? -14.400 5.028 9.109 1.00 85.31 199 GLN A O 1
ATOM 1534 N N . PRO A 1 200 ? -16.418 4.439 8.448 1.00 72.75 200 PRO A N 1
ATOM 1535 C CA . PRO A 1 200 ? -17.026 5.044 9.633 1.00 72.75 200 PRO A CA 1
ATOM 1536 C C . PRO A 1 200 ? -16.529 4.333 10.904 1.00 72.75 200 PRO A C 1
ATOM 1538 O O . PRO A 1 200 ? -16.102 3.177 10.855 1.00 72.75 200 PRO A O 1
ATOM 1541 N N . ALA A 1 201 ? -16.502 5.038 12.041 1.00 66.56 201 ALA A N 1
ATOM 1542 C CA . ALA A 1 201 ? -16.258 4.353 13.310 1.00 66.56 201 ALA A CA 1
ATOM 1543 C C . ALA A 1 201 ? -17.322 3.249 13.466 1.00 66.56 201 ALA A C 1
ATOM 1545 O O . ALA A 1 201 ? -18.480 3.514 13.140 1.00 66.56 201 ALA A O 1
ATOM 1546 N N . PRO A 1 202 ? -16.952 2.028 13.891 1.00 64.88 202 PRO A N 1
ATOM 1547 C CA . PRO A 1 202 ? -17.948 1.002 14.160 1.00 64.88 202 PRO A CA 1
ATOM 1548 C C . PRO A 1 202 ? -18.948 1.535 15.188 1.00 64.88 202 PRO A C 1
ATOM 1550 O O . PRO A 1 202 ? -18.551 2.270 16.100 1.00 64.88 202 PRO A O 1
ATOM 1553 N N . ASP A 1 203 ? -20.224 1.181 15.023 1.00 61.81 203 ASP A N 1
ATOM 1554 C CA . ASP A 1 203 ? -21.256 1.577 15.978 1.00 61.81 203 ASP A CA 1
ATOM 1555 C C . ASP A 1 203 ? -20.822 1.171 17.394 1.00 61.81 203 ASP A C 1
ATOM 1557 O O . ASP A 1 203 ? -20.273 0.074 17.578 1.00 61.81 203 ASP A O 1
ATOM 1561 N N . PRO A 1 204 ? -21.008 2.050 18.397 1.00 66.00 204 PRO A N 1
ATOM 1562 C CA . PRO A 1 204 ? -20.661 1.716 19.766 1.00 66.00 204 PRO A CA 1
ATOM 1563 C C . PRO A 1 204 ? -21.400 0.442 20.168 1.00 66.00 204 PRO A C 1
ATOM 1565 O O . PRO A 1 204 ? -22.583 0.281 19.860 1.00 66.00 204 PRO A O 1
ATOM 1568 N N . GLU A 1 205 ? -20.702 -0.460 20.861 1.00 65.19 205 GLU A N 1
ATOM 1569 C CA . GLU A 1 205 ? -21.340 -1.678 21.343 1.00 65.19 205 GLU A CA 1
ATOM 1570 C C . GLU A 1 205 ? -22.555 -1.288 22.202 1.00 65.19 205 GLU A C 1
ATOM 1572 O O . GLU A 1 205 ? -22.432 -0.407 23.065 1.00 65.19 205 GLU A O 1
ATOM 1577 N N . PRO A 1 206 ? -23.741 -1.869 21.949 1.00 70.12 206 PRO A N 1
ATOM 1578 C CA . PRO A 1 206 ? -24.944 -1.479 22.663 1.00 70.12 206 PRO A CA 1
ATOM 1579 C C . PRO A 1 206 ? -24.726 -1.639 24.163 1.00 70.12 206 PRO A C 1
ATOM 1581 O O . PRO A 1 206 ? -24.315 -2.706 24.625 1.00 70.12 206 PRO A O 1
ATOM 1584 N N . LYS A 1 207 ? -24.990 -0.573 24.927 1.00 78.62 207 LYS A N 1
ATOM 1585 C CA . LYS A 1 207 ? -24.896 -0.621 26.387 1.00 78.62 207 LYS A CA 1
ATOM 1586 C C . LYS A 1 207 ? -25.844 -1.703 26.884 1.00 78.62 207 LYS A C 1
ATOM 1588 O O . LYS A 1 207 ? -27.059 -1.598 26.706 1.00 78.62 207 LYS A O 1
ATOM 1593 N N . ARG A 1 208 ? -25.273 -2.749 27.473 1.00 81.94 208 ARG A N 1
ATOM 1594 C CA . ARG A 1 208 ? -26.048 -3.791 28.128 1.00 81.94 208 ARG A CA 1
ATOM 1595 C C . ARG A 1 208 ? -26.343 -3.359 29.558 1.00 81.94 208 ARG A C 1
ATOM 1597 O O . ARG A 1 208 ? -25.523 -2.694 30.186 1.00 81.94 208 ARG A O 1
ATOM 1604 N N . ARG A 1 209 ? -27.516 -3.728 30.055 1.00 85.81 209 ARG A N 1
ATOM 1605 C CA . ARG A 1 209 ? -27.979 -3.441 31.416 1.00 85.81 209 ARG A CA 1
ATOM 1606 C C . ARG A 1 209 ? -28.525 -4.708 32.075 1.00 85.81 209 ARG A C 1
ATOM 1608 O O . ARG A 1 209 ? -28.853 -5.667 31.360 1.00 85.81 209 ARG A O 1
ATOM 1615 N N . PRO A 1 210 ? -28.685 -4.729 33.409 1.00 87.06 210 PRO A N 1
ATOM 1616 C CA . PRO A 1 210 ? -29.410 -5.808 34.052 1.00 87.06 210 PRO A CA 1
ATOM 1617 C C . PRO A 1 210 ? -30.891 -5.810 33.617 1.00 87.06 210 PRO A C 1
ATOM 1619 O O . PRO A 1 210 ? -31.448 -4.761 33.255 1.00 87.06 210 PRO A O 1
ATOM 1622 N N . PRO A 1 211 ? -31.546 -6.981 33.644 1.00 89.38 211 PRO A N 1
ATOM 1623 C CA . PRO A 1 211 ? -32.957 -7.105 33.310 1.00 89.38 211 PRO A CA 1
ATOM 1624 C C . PRO A 1 211 ? -33.840 -6.452 34.371 1.00 89.38 211 PRO A C 1
ATOM 1626 O O . PRO A 1 211 ? -33.559 -6.541 35.569 1.00 89.38 211 PRO A O 1
ATOM 1629 N N . THR A 1 212 ? -34.939 -5.834 33.938 1.00 89.81 212 THR A N 1
ATOM 1630 C CA . THR A 1 212 ? -35.985 -5.378 34.859 1.00 89.81 212 THR A CA 1
ATOM 1631 C C . THR A 1 212 ? -36.755 -6.572 35.423 1.00 89.81 212 THR A C 1
ATOM 1633 O O . THR A 1 212 ? -36.750 -7.673 34.862 1.00 89.81 212 THR A O 1
ATOM 1636 N N . ASN A 1 213 ? -37.465 -6.361 36.533 1.00 89.88 213 ASN A N 1
ATOM 1637 C CA . ASN A 1 213 ? -38.305 -7.404 37.130 1.00 89.88 213 ASN A CA 1
ATOM 1638 C C . ASN A 1 213 ? -39.391 -7.898 36.158 1.00 89.88 213 ASN A C 1
ATOM 1640 O O . ASN A 1 213 ? -39.695 -9.088 36.129 1.00 89.88 213 ASN A O 1
ATOM 1644 N N . GLU A 1 214 ? -39.936 -7.009 35.326 1.00 89.88 214 GLU A N 1
ATOM 1645 C CA . GLU A 1 214 ? -40.944 -7.350 34.317 1.00 89.88 214 GLU A CA 1
ATOM 1646 C C . GLU A 1 214 ? -40.363 -8.165 33.158 1.00 89.88 214 GLU A C 1
ATOM 1648 O O . GLU A 1 214 ? -40.994 -9.099 32.668 1.00 89.88 214 GLU A O 1
ATOM 1653 N N . GLU A 1 215 ? -39.151 -7.843 32.703 1.00 88.81 215 GLU A N 1
ATOM 1654 C CA . GLU A 1 215 ? -38.437 -8.628 31.687 1.00 88.81 215 GLU A CA 1
ATOM 1655 C C . GLU A 1 215 ? -38.105 -10.023 32.206 1.00 88.81 215 GLU A C 1
ATOM 1657 O O . GLU A 1 215 ? -38.369 -11.019 31.533 1.00 88.81 215 GLU A O 1
ATOM 1662 N N . ARG A 1 216 ? -37.612 -10.100 33.443 1.00 91.38 216 ARG A N 1
ATOM 1663 C CA . ARG A 1 216 ? -37.366 -11.364 34.132 1.00 91.38 216 ARG A CA 1
ATOM 1664 C C . ARG A 1 216 ? -38.643 -12.193 34.256 1.00 91.38 216 ARG A C 1
ATOM 1666 O O . ARG A 1 216 ? -38.609 -13.383 33.962 1.00 91.38 216 ARG A O 1
ATOM 1673 N N . ALA A 1 217 ? -39.767 -11.579 34.627 1.00 92.19 217 ALA A N 1
ATOM 1674 C CA . ALA A 1 217 ? -41.055 -12.265 34.724 1.00 92.19 217 ALA A CA 1
ATOM 1675 C C . ALA A 1 217 ? -41.555 -12.773 33.360 1.00 92.19 217 ALA A C 1
ATOM 1677 O O . ALA A 1 217 ? -42.032 -13.903 33.268 1.00 92.19 217 ALA A O 1
ATOM 1678 N N . ARG A 1 218 ? -41.397 -11.984 32.288 1.00 91.81 218 ARG A N 1
ATOM 1679 C CA . ARG A 1 218 ? -41.743 -12.404 30.918 1.00 91.81 218 ARG A CA 1
ATOM 1680 C C . ARG A 1 218 ? -40.906 -13.593 30.453 1.00 91.81 218 ARG A C 1
ATOM 1682 O O . ARG A 1 218 ? -41.448 -14.543 29.896 1.00 91.81 218 ARG A O 1
ATOM 1689 N N . ILE A 1 219 ? -39.601 -13.560 30.712 1.00 91.56 219 ILE A N 1
ATOM 1690 C CA . ILE A 1 219 ? -38.688 -14.652 30.356 1.00 91.56 219 ILE A CA 1
ATOM 1691 C C . ILE A 1 219 ? -39.000 -15.900 31.185 1.00 91.56 219 ILE A C 1
ATOM 1693 O O . ILE A 1 219 ? -39.032 -16.996 30.632 1.00 91.56 219 ILE A O 1
ATOM 1697 N N . GLN A 1 220 ? -39.313 -15.744 32.474 1.00 93.75 220 GLN A N 1
ATOM 1698 C CA . GLN A 1 220 ? -39.754 -16.850 33.322 1.00 93.75 220 GLN A CA 1
ATOM 1699 C C . GLN A 1 220 ? -41.035 -17.502 32.788 1.00 93.75 220 GLN A C 1
ATOM 1701 O O . GLN A 1 220 ? -41.073 -18.722 32.653 1.00 93.75 220 GLN A O 1
ATOM 1706 N N . ALA A 1 221 ? -42.039 -16.709 32.404 1.00 93.38 221 ALA A N 1
ATOM 1707 C CA . ALA A 1 221 ? -43.281 -17.223 31.827 1.00 93.38 221 ALA A CA 1
ATOM 1708 C C . ALA A 1 221 ? -43.038 -17.991 30.515 1.00 93.38 221 ALA A C 1
ATOM 1710 O O . ALA A 1 221 ? -43.575 -19.080 30.327 1.00 93.38 221 ALA A O 1
ATOM 1711 N N . MET A 1 222 ? -42.171 -17.467 29.644 1.00 93.50 222 MET A N 1
ATOM 1712 C CA . MET A 1 222 ? -41.779 -18.141 28.402 1.00 93.50 222 MET A CA 1
ATOM 1713 C C . MET A 1 222 ? -41.061 -19.473 28.672 1.00 93.50 222 MET A C 1
ATOM 1715 O O . MET A 1 222 ? -41.334 -20.475 28.015 1.00 93.50 222 MET A O 1
ATOM 1719 N N . VAL A 1 223 ? -40.158 -19.515 29.657 1.00 93.12 223 VAL A N 1
ATOM 1720 C CA . VAL A 1 223 ? -39.457 -20.748 30.052 1.00 93.12 223 VAL A CA 1
ATOM 1721 C C . VAL A 1 223 ? -40.422 -21.759 30.679 1.00 93.12 223 VAL A C 1
ATOM 1723 O O . VAL A 1 223 ? -40.312 -22.956 30.406 1.00 93.12 223 VAL A O 1
ATOM 1726 N N . ASP A 1 224 ? -41.386 -21.304 31.481 1.00 93.12 224 ASP A N 1
ATOM 1727 C CA . ASP A 1 224 ? -42.430 -22.156 32.054 1.00 93.12 224 ASP A CA 1
ATOM 1728 C C . ASP A 1 224 ? -43.307 -22.803 30.969 1.00 93.12 224 ASP A C 1
ATOM 1730 O O . ASP A 1 224 ? -43.629 -23.989 31.077 1.00 93.12 224 ASP A O 1
ATOM 1734 N N . GLU A 1 225 ? -43.634 -22.059 29.908 1.00 93.75 225 GLU A N 1
ATOM 1735 C CA . GLU A 1 225 ? -44.403 -22.550 28.758 1.00 93.75 225 GLU A CA 1
ATOM 1736 C C . GLU A 1 225 ? -43.599 -23.525 27.885 1.00 93.75 225 GLU A C 1
ATOM 1738 O O . GLU A 1 225 ? -44.103 -24.585 27.514 1.00 93.75 225 GLU A O 1
ATOM 1743 N N . MET A 1 226 ? -42.340 -23.202 27.575 1.00 92.06 226 MET A N 1
ATOM 1744 C CA . MET A 1 226 ? -41.500 -24.021 26.694 1.00 92.06 226 MET A CA 1
ATOM 1745 C C . MET A 1 226 ? -41.011 -25.318 27.349 1.00 92.06 226 MET A C 1
ATOM 1747 O O . MET A 1 226 ? -40.794 -26.316 26.658 1.00 92.06 226 MET A O 1
ATOM 1751 N N . PHE A 1 227 ? -40.834 -25.331 28.674 1.00 93.00 227 PHE A N 1
ATOM 1752 C CA . PHE A 1 227 ? -40.258 -26.465 29.401 1.00 93.00 227 PHE A CA 1
ATOM 1753 C C . PHE A 1 227 ? -41.198 -27.018 30.488 1.00 93.00 227 PHE A C 1
ATOM 1755 O O . PHE A 1 227 ? -40.791 -27.192 31.641 1.00 93.00 227 PHE A O 1
ATOM 1762 N N . PRO A 1 228 ? -42.446 -27.401 30.159 1.00 92.50 228 PRO A N 1
ATOM 1763 C CA . PRO A 1 228 ? -43.459 -27.750 31.156 1.00 92.50 228 PRO A CA 1
ATOM 1764 C C . PRO A 1 228 ? -43.105 -29.011 31.959 1.00 92.50 228 PRO A C 1
ATOM 1766 O O . PRO A 1 228 ? -43.552 -29.168 33.091 1.00 92.50 228 PRO A O 1
ATOM 1769 N N . ARG A 1 229 ? -42.276 -29.898 31.389 1.00 93.06 229 ARG A N 1
ATOM 1770 C CA . ARG A 1 229 ? -41.821 -31.154 32.013 1.00 93.06 229 ARG A CA 1
ATOM 1771 C C . ARG A 1 229 ? -40.652 -30.984 32.988 1.00 93.06 229 ARG A C 1
ATOM 1773 O O . ARG A 1 229 ? -40.352 -31.928 33.711 1.00 93.06 229 ARG A O 1
ATOM 1780 N N . GLN A 1 230 ? -39.976 -29.833 32.982 1.00 92.75 230 GLN A N 1
ATOM 1781 C CA . GLN A 1 230 ? -38.883 -29.552 33.915 1.00 92.75 230 GLN A CA 1
ATOM 1782 C C . GLN A 1 230 ? -39.423 -29.062 35.256 1.00 92.75 230 GLN A C 1
ATOM 1784 O O . GLN A 1 230 ? -40.497 -28.460 35.322 1.00 92.75 230 GLN A O 1
ATOM 1789 N N . SER A 1 231 ? -38.674 -29.314 36.331 1.00 93.69 231 SER A N 1
ATOM 1790 C CA . SER A 1 231 ? -39.069 -28.834 37.650 1.00 93.69 231 SER A CA 1
ATOM 1791 C C . SER A 1 231 ? -39.028 -27.304 37.690 1.00 93.69 231 SER A C 1
ATOM 1793 O O . SER A 1 231 ? -38.183 -26.670 37.055 1.00 93.69 231 SER A O 1
ATOM 1795 N N . ARG A 1 232 ? -39.930 -26.694 38.465 1.00 89.62 232 ARG A N 1
ATOM 1796 C CA . ARG A 1 232 ? -39.976 -25.232 38.622 1.00 89.62 232 ARG A CA 1
ATOM 1797 C C . ARG A 1 232 ? -38.630 -24.661 39.082 1.00 89.62 232 ARG A C 1
ATOM 1799 O O . ARG A 1 232 ? -38.187 -23.646 38.559 1.00 89.62 232 ARG A O 1
ATOM 1806 N N . LYS A 1 233 ? -37.960 -25.363 39.999 1.00 92.75 233 LYS A N 1
ATOM 1807 C CA . LYS A 1 233 ? -36.643 -24.987 40.521 1.00 92.75 233 LYS A CA 1
ATOM 1808 C C . LYS A 1 233 ? -35.581 -24.930 39.419 1.00 92.75 233 LYS A C 1
ATOM 1810 O O . LYS A 1 233 ? -34.781 -24.001 39.394 1.00 92.75 233 LYS A O 1
ATOM 1815 N N . ASP A 1 234 ? -35.584 -25.896 38.502 1.00 91.56 234 ASP A N 1
ATOM 1816 C CA . ASP A 1 234 ? -34.604 -25.941 37.410 1.00 91.56 234 ASP A CA 1
ATOM 1817 C C . ASP A 1 234 ? -34.878 -24.853 36.365 1.00 91.56 234 ASP A C 1
ATOM 1819 O O . ASP A 1 234 ? -33.944 -24.265 35.821 1.00 91.56 234 ASP A O 1
ATOM 1823 N N . ARG A 1 235 ? -36.156 -24.532 36.125 1.00 91.25 235 ARG A N 1
ATOM 1824 C CA . ARG A 1 235 ? -36.558 -23.428 35.241 1.00 91.25 235 ARG A CA 1
ATOM 1825 C C . ARG A 1 235 ? -36.152 -22.065 35.794 1.00 91.25 235 ARG A C 1
ATOM 1827 O O . ARG A 1 235 ? -35.583 -21.268 35.057 1.00 91.25 235 ARG A O 1
ATOM 1834 N N . GLU A 1 236 ? -36.390 -21.819 37.080 1.00 91.25 236 GLU A N 1
ATOM 1835 C CA . GLU A 1 236 ? -35.957 -20.591 37.765 1.00 91.25 236 GLU A CA 1
ATOM 1836 C C . GLU A 1 236 ? -34.423 -20.454 37.744 1.00 91.25 236 GLU A C 1
ATOM 1838 O O . GLU A 1 236 ? -33.897 -19.399 37.388 1.00 91.25 236 GLU A O 1
ATOM 1843 N N . ALA A 1 237 ? -33.689 -21.541 38.009 1.00 91.62 237 ALA A N 1
ATOM 1844 C CA . ALA A 1 237 ? -32.227 -21.547 37.938 1.00 91.62 237 ALA A CA 1
ATOM 1845 C C . ALA A 1 237 ? -31.694 -21.268 36.519 1.00 91.62 237 ALA A C 1
ATOM 1847 O O . ALA A 1 237 ? -30.695 -20.564 36.357 1.00 91.62 237 ALA A O 1
ATOM 1848 N N . ALA A 1 238 ? -32.356 -21.793 35.484 1.00 89.12 238 ALA A N 1
ATOM 1849 C CA . ALA A 1 238 ? -31.996 -21.526 34.094 1.00 89.12 238 ALA A CA 1
ATOM 1850 C C . ALA A 1 238 ? -32.176 -20.043 33.735 1.00 89.12 238 ALA A C 1
ATOM 1852 O O . ALA A 1 238 ? -31.295 -19.454 33.104 1.00 89.12 238 ALA A O 1
ATOM 1853 N N . VAL A 1 239 ? -33.272 -19.424 34.186 1.00 91.00 239 VAL A N 1
ATOM 1854 C CA . VAL A 1 239 ? -33.511 -17.984 34.019 1.00 91.00 239 VAL A CA 1
ATOM 1855 C C . VAL A 1 239 ? -32.456 -17.171 34.768 1.00 91.00 239 VAL A C 1
ATOM 1857 O O . VAL A 1 239 ? -31.899 -16.241 34.194 1.00 91.00 239 VAL A O 1
ATOM 1860 N N . ASP A 1 240 ? -32.097 -17.548 35.996 1.00 91.38 240 ASP A N 1
ATOM 1861 C CA . ASP A 1 240 ? -31.034 -16.883 36.764 1.00 91.38 240 ASP A CA 1
ATOM 1862 C C . ASP A 1 240 ? -29.656 -16.952 36.101 1.00 91.38 240 ASP A C 1
ATOM 1864 O O . ASP A 1 240 ? -28.873 -16.003 36.185 1.00 91.38 240 ASP A O 1
ATOM 1868 N N . ILE A 1 241 ? -29.337 -18.070 35.449 1.00 90.62 241 ILE A N 1
ATOM 1869 C CA . ILE A 1 241 ? -28.091 -18.217 34.694 1.00 90.62 241 ILE A CA 1
ATOM 1870 C C . ILE A 1 241 ? -28.127 -17.345 33.437 1.00 90.62 241 ILE A C 1
ATOM 1872 O O . ILE A 1 241 ? -27.162 -16.629 33.172 1.00 90.62 241 ILE A O 1
ATOM 1876 N N . ALA A 1 242 ? -29.229 -17.383 32.685 1.00 86.00 242 ALA A N 1
ATOM 1877 C CA . ALA A 1 242 ? -29.385 -16.630 31.443 1.00 86.00 242 ALA A CA 1
ATOM 1878 C C . ALA A 1 242 ? -29.402 -15.109 31.671 1.00 86.00 242 ALA A C 1
ATOM 1880 O O . ALA A 1 242 ? -28.890 -14.354 30.849 1.00 86.00 242 ALA A O 1
ATOM 1881 N N . LEU A 1 243 ? -29.959 -14.670 32.801 1.00 90.19 243 LEU A N 1
ATOM 1882 C CA . LEU A 1 243 ? -30.124 -13.266 33.174 1.00 90.19 243 LEU A CA 1
ATOM 1883 C C . LEU A 1 243 ? -29.003 -12.722 34.064 1.00 9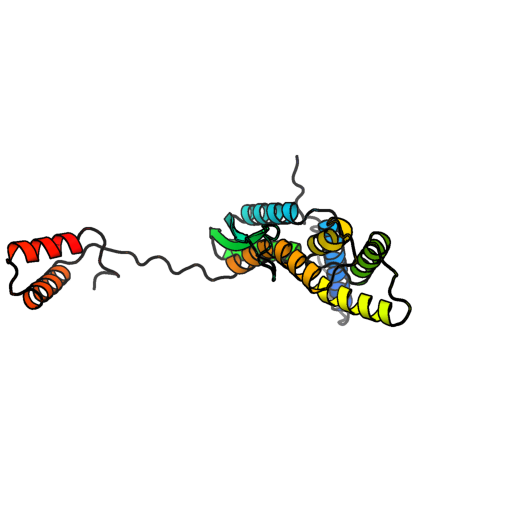0.19 243 LEU A C 1
ATOM 1885 O O . LEU A 1 243 ? -29.163 -11.694 34.728 1.00 90.19 243 LEU A O 1
ATOM 1889 N N . ARG A 1 244 ? -27.867 -13.418 34.118 1.00 88.19 244 ARG A N 1
ATOM 1890 C CA . ARG A 1 244 ? -26.733 -13.006 34.938 1.00 88.19 244 ARG A CA 1
ATOM 1891 C C . ARG A 1 244 ? -25.979 -11.848 34.281 1.00 88.19 244 ARG A C 1
ATOM 1893 O O . ARG A 1 244 ? -25.474 -11.980 33.171 1.00 88.19 244 ARG A O 1
ATOM 1900 N N . GLY A 1 245 ? -25.825 -10.753 35.024 1.00 84.25 245 GLY A N 1
ATOM 1901 C CA . GLY A 1 245 ? -25.083 -9.569 34.586 1.00 84.25 245 GLY A CA 1
ATOM 1902 C C . GLY A 1 245 ? -25.844 -8.717 33.569 1.00 84.25 245 GLY A C 1
ATOM 1903 O O . GLY A 1 245 ? -27.076 -8.729 33.516 1.00 84.25 245 GLY A O 1
ATOM 1904 N N . ASP A 1 246 ? -25.092 -7.972 32.763 1.00 87.06 246 ASP A N 1
ATOM 1905 C CA . ASP A 1 246 ? -25.632 -7.040 31.777 1.00 87.06 246 ASP A CA 1
ATOM 1906 C C . ASP A 1 246 ? -26.011 -7.787 30.490 1.00 87.06 246 ASP A C 1
ATOM 1908 O O . ASP A 1 246 ? -25.201 -7.979 29.579 1.00 87.06 246 ASP A O 1
ATOM 1912 N N . CYS A 1 247 ? -27.256 -8.261 30.441 1.00 82.50 247 CYS A N 1
ATOM 1913 C CA . CYS A 1 247 ? -27.769 -9.146 29.391 1.00 82.50 247 CYS A CA 1
ATOM 1914 C C . CYS A 1 247 ? -28.899 -8.534 28.547 1.00 82.50 247 CYS A C 1
ATOM 1916 O O . CYS A 1 247 ? -29.204 -9.073 27.484 1.00 82.50 247 CYS A O 1
ATOM 1918 N N . MET A 1 248 ? -29.484 -7.406 28.969 1.00 84.56 248 MET A N 1
ATOM 1919 C CA . MET A 1 248 ? -30.558 -6.721 28.238 1.00 84.56 248 MET A CA 1
ATOM 1920 C C . MET A 1 248 ? -30.034 -5.503 27.478 1.00 84.56 248 MET A C 1
ATOM 1922 O O . MET A 1 248 ? -29.112 -4.830 27.931 1.00 84.56 248 MET A O 1
ATOM 1926 N N . MET A 1 249 ? -30.636 -5.217 26.325 1.00 80.75 249 MET A N 1
ATOM 1927 C CA . MET A 1 249 ? -30.235 -4.140 25.413 1.00 80.75 249 MET A CA 1
ATOM 1928 C C . MET A 1 249 ? -31.138 -2.910 25.588 1.00 80.75 249 MET A C 1
ATOM 1930 O O . MET A 1 249 ? -32.351 -3.065 25.718 1.00 80.75 249 MET A O 1
ATOM 1934 N N . GLY A 1 250 ? -30.565 -1.704 25.505 1.00 71.69 250 GLY A N 1
ATOM 1935 C CA . GLY A 1 250 ? -31.313 -0.438 25.426 1.00 71.69 250 GLY A CA 1
ATOM 1936 C C . GLY A 1 250 ? -31.647 0.228 26.770 1.00 71.69 250 GLY A C 1
ATOM 1937 O O . GLY A 1 250 ? -31.481 -0.363 27.840 1.00 71.69 250 GLY A O 1
ATOM 1938 N N . ASP A 1 251 ? -32.115 1.479 26.702 1.00 57.34 251 ASP A N 1
ATOM 1939 C CA . ASP A 1 251 ? -32.531 2.272 27.868 1.00 57.34 251 ASP A CA 1
ATOM 1940 C C . ASP A 1 251 ? -33.872 1.763 28.442 1.00 57.34 251 ASP A C 1
ATOM 1942 O O . ASP A 1 251 ? -34.715 1.269 27.685 1.00 57.34 251 ASP A O 1
ATOM 1946 N N . PRO A 1 252 ? -34.087 1.821 29.772 1.00 54.50 252 PRO A N 1
ATOM 1947 C CA . PRO A 1 252 ? -35.339 1.375 30.380 1.00 54.50 252 PRO A CA 1
ATOM 1948 C C . PRO A 1 252 ? -36.504 2.245 29.885 1.00 54.50 252 PRO A C 1
ATOM 1950 O O . PRO A 1 252 ? -36.448 3.470 29.991 1.00 54.50 252 PRO A O 1
ATOM 1953 N N . SER A 1 253 ? -37.526 1.601 29.315 1.00 52.62 253 SER A N 1
ATOM 1954 C CA . SER A 1 253 ? -38.827 2.221 29.018 1.00 52.62 253 SER A CA 1
ATOM 1955 C C . SER A 1 253 ? -39.691 2.291 30.268 1.00 52.62 253 SER A C 1
ATOM 1957 O O . SER A 1 253 ? -39.604 1.335 31.072 1.00 52.62 253 SER A O 1
#

Radius of gyration: 29.34 Å; chains: 1; bounding box: 65×78×73 Å

Foldseek 3Di:
DDDDDDDDDDDDDDDDDDDDDDDDPPPVVVVVVVVVLQVLLVVLQVDALVVLLVVLQVLLVVLVKHKDWDKDKDFDADPVRHTDDIDIATDAIDMDDDLVSLVVSLVVLVSQFRFHDLVVLLVLLVVLQVQEDDDDDDDPVNVVVSVVQSVVSNNGRSNLSSCLRPVDDDRHNDDPVSSVVSRCRSRRSSVRSSVNSPDPDPDPDFFFAQDDPVRLVVQLVVLCVVCVVDDSVVSNVVSCVCRPGRNDGDDDD